Protein AF-A0A7R9FTU3-F1 (afdb_monomer_lite)

Radius of gyration: 20.22 Å; chains: 1; bounding box: 41×35×57 Å

Structure (mmCIF, N/CA/C/O backbone):
data_AF-A0A7R9FTU3-F1
#
_entry.id   AF-A0A7R9FTU3-F1
#
loop_
_atom_site.group_PDB
_atom_site.id
_atom_site.type_symbol
_atom_site.label_atom_id
_atom_site.label_alt_id
_atom_site.label_comp_id
_atom_site.label_asym_id
_atom_site.label_entity_id
_atom_site.label_seq_id
_atom_site.pdbx_PDB_ins_code
_atom_site.Cartn_x
_atom_site.Cartn_y
_atom_site.Cartn_z
_atom_site.occupancy
_atom_site.B_iso_or_equiv
_atom_site.auth_seq_id
_atom_site.auth_comp_id
_atom_site.auth_asym_id
_atom_site.auth_atom_id
_atom_site.pdbx_PDB_model_num
ATOM 1 N N . PRO A 1 1 ? -5.131 -19.782 15.366 1.00 52.88 1 PRO A N 1
ATOM 2 C CA . PRO A 1 1 ? -4.215 -18.692 15.805 1.00 52.88 1 PRO A CA 1
ATOM 3 C C . PRO A 1 1 ? -4.862 -17.299 15.744 1.00 52.88 1 PRO A C 1
ATOM 5 O O . PRO A 1 1 ? -4.965 -16.653 16.779 1.00 52.88 1 PRO A O 1
ATOM 8 N N . GLN A 1 2 ? -5.380 -16.883 14.579 1.00 38.50 2 GLN A N 1
ATOM 9 C CA . GLN A 1 2 ? -6.064 -15.587 14.402 1.00 38.50 2 GLN A CA 1
ATOM 10 C C . GLN A 1 2 ? -7.350 -15.455 15.231 1.00 38.50 2 GLN A C 1
ATOM 12 O O . GLN A 1 2 ? -7.528 -14.464 15.927 1.00 38.50 2 GLN A O 1
ATOM 17 N N . THR A 1 3 ? -8.173 -16.504 15.301 1.00 46.97 3 THR A N 1
ATOM 18 C CA . THR A 1 3 ? -9.420 -16.516 16.094 1.00 46.97 3 THR A CA 1
ATOM 19 C C . THR A 1 3 ? -9.189 -16.362 17.604 1.00 46.97 3 THR A C 1
ATOM 21 O O . THR A 1 3 ? -10.064 -15.898 18.332 1.00 46.97 3 THR A O 1
ATOM 24 N N . LYS A 1 4 ? -8.010 -16.771 18.099 1.00 50.19 4 LYS A N 1
ATOM 25 C CA . LYS A 1 4 ? -7.624 -16.602 19.508 1.00 50.19 4 LYS A CA 1
ATOM 26 C C . LYS A 1 4 ? -7.190 -15.159 19.775 1.00 50.19 4 LYS A C 1
ATOM 28 O O . LYS A 1 4 ? -7.668 -14.573 20.739 1.00 50.19 4 LYS A O 1
ATOM 33 N N . LYS A 1 5 ? -6.393 -14.582 18.865 1.00 53.94 5 LYS A N 1
ATOM 34 C CA . LYS A 1 5 ? -5.982 -13.173 18.901 1.00 53.94 5 LYS A CA 1
ATOM 35 C C . LYS A 1 5 ? -7.194 -12.234 18.861 1.00 53.94 5 LYS A C 1
ATOM 37 O O . LYS A 1 5 ? -7.332 -11.425 19.762 1.00 53.94 5 LYS A O 1
ATOM 42 N N . GLN A 1 6 ? -8.135 -12.439 17.935 1.00 48.81 6 GLN A N 1
ATOM 43 C CA . GLN A 1 6 ? -9.374 -11.647 17.848 1.00 48.81 6 GLN A CA 1
ATOM 44 C C . GLN A 1 6 ? -10.231 -11.731 19.122 1.00 48.81 6 GLN A C 1
ATOM 46 O O . GLN A 1 6 ? -10.807 -10.736 19.555 1.00 48.81 6 GLN A O 1
ATOM 51 N N . LYS A 1 7 ? -10.326 -12.912 19.757 1.00 61.47 7 LYS A N 1
ATOM 52 C CA . LYS A 1 7 ? -11.036 -13.059 21.042 1.00 61.47 7 LYS A CA 1
ATOM 53 C C . LYS A 1 7 ? -10.332 -12.321 22.178 1.00 61.47 7 LYS A C 1
ATOM 55 O O . LYS A 1 7 ? -11.010 -11.738 23.018 1.00 61.47 7 LYS A O 1
ATOM 60 N N . GLU A 1 8 ? -9.006 -12.370 22.225 1.00 66.25 8 GLU A N 1
ATOM 61 C CA . GLU A 1 8 ? -8.201 -11.660 23.222 1.00 66.25 8 GLU A CA 1
ATOM 62 C C . GLU A 1 8 ? -8.261 -10.139 23.013 1.00 66.25 8 GLU A C 1
ATOM 64 O O . GLU A 1 8 ? -8.479 -9.417 23.981 1.00 66.25 8 GLU A O 1
ATOM 69 N N . GLU A 1 9 ? -8.190 -9.661 21.768 1.00 61.25 9 GLU A N 1
ATOM 70 C CA . GLU A 1 9 ? -8.374 -8.251 21.391 1.00 61.25 9 GLU A CA 1
ATOM 71 C C . GLU A 1 9 ? -9.764 -7.742 21.750 1.00 61.25 9 GLU A C 1
ATOM 73 O O . GLU A 1 9 ? -9.881 -6.701 22.388 1.00 61.25 9 GLU A O 1
ATOM 78 N N . LYS A 1 10 ? -10.818 -8.494 21.417 1.00 62.94 10 LYS A N 1
ATOM 79 C CA . LYS A 1 10 ? -12.189 -8.116 21.771 1.00 62.94 10 LYS A CA 1
ATOM 80 C C . LYS A 1 10 ? -12.375 -8.056 23.285 1.00 62.94 10 LYS A C 1
ATOM 82 O O . LYS A 1 10 ? -12.897 -7.082 23.806 1.00 62.94 10 LYS A O 1
ATOM 87 N N . LYS A 1 11 ? -11.859 -9.053 24.009 1.00 70.62 11 LYS A N 1
ATOM 88 C CA . LYS A 1 11 ? -11.894 -9.076 25.477 1.00 70.62 11 LYS A CA 1
ATOM 89 C C . LYS A 1 11 ? -11.097 -7.920 26.093 1.00 70.62 11 LYS A C 1
ATOM 91 O O . LYS A 1 11 ? -11.478 -7.417 27.146 1.00 70.62 11 LYS A O 1
ATOM 96 N N . PHE A 1 12 ? -10.000 -7.512 25.456 1.00 69.25 12 PHE A N 1
ATOM 97 C CA . PHE A 1 12 ? -9.215 -6.351 25.859 1.00 69.25 12 PHE A CA 1
ATOM 98 C C . PHE A 1 12 ? -9.964 -5.042 25.584 1.00 69.25 12 PHE A C 1
ATOM 100 O O . PHE A 1 12 ? -10.081 -4.231 26.496 1.00 69.25 12 PHE A O 1
ATOM 107 N N . GLN A 1 13 ? -10.544 -4.862 24.396 1.00 65.56 13 GLN A N 1
ATOM 108 C CA . GLN A 1 13 ? -11.373 -3.699 24.055 1.00 65.56 13 GLN A CA 1
ATOM 109 C C . GLN A 1 13 ? -12.564 -3.556 25.009 1.00 65.56 13 GLN A C 1
ATOM 111 O O . GLN A 1 13 ? -12.739 -2.493 25.598 1.00 65.56 13 GLN A O 1
ATOM 116 N N . ASP A 1 14 ? -13.293 -4.644 25.267 1.00 71.38 14 ASP A N 1
ATOM 117 C CA . ASP A 1 14 ? -14.414 -4.680 26.218 1.00 71.38 14 ASP A CA 1
ATOM 118 C C . ASP A 1 14 ? -13.977 -4.345 27.662 1.00 71.38 14 ASP A C 1
ATOM 120 O O . ASP A 1 14 ? -14.794 -3.967 28.507 1.00 71.38 14 ASP A O 1
ATOM 124 N N . SER A 1 15 ? -12.683 -4.490 27.977 1.00 77.00 15 SER A N 1
ATOM 125 C CA . SER A 1 15 ? -12.132 -4.179 29.300 1.00 77.00 15 SER A CA 1
ATOM 126 C C . SER A 1 15 ? -11.795 -2.698 29.505 1.00 77.00 15 SER A C 1
ATOM 128 O O . SER A 1 15 ? -11.652 -2.274 30.659 1.00 77.00 15 SER A O 1
ATOM 130 N N . LEU A 1 16 ? -11.689 -1.917 28.422 1.00 79.75 16 LEU A N 1
ATOM 131 C CA . LEU A 1 16 ? -11.321 -0.502 28.459 1.00 79.75 16 LEU A CA 1
ATOM 132 C C . LEU A 1 16 ? -12.504 0.352 28.917 1.00 79.75 16 LEU A C 1
ATOM 134 O O . LEU A 1 16 ? -13.580 0.336 28.323 1.00 79.75 16 LEU A O 1
ATOM 138 N N . LYS A 1 17 ? -12.303 1.136 29.979 1.00 82.81 17 LYS A N 1
ATOM 139 C CA . LYS A 1 17 ? -13.333 2.022 30.541 1.00 82.81 17 LYS A CA 1
ATOM 140 C C . LYS A 1 17 ? -12.810 3.434 30.731 1.00 82.81 17 LYS A C 1
ATOM 142 O O . LYS A 1 17 ? -11.680 3.634 31.177 1.00 82.81 17 LYS A O 1
ATOM 147 N N . GLN A 1 18 ? -13.666 4.421 30.475 1.00 83.25 18 GLN A N 1
ATOM 148 C CA . GLN A 1 18 ? -13.381 5.811 30.821 1.00 83.25 18 GLN A CA 1
ATOM 149 C C . GLN A 1 18 ? -12.988 5.916 32.308 1.00 83.25 18 GLN A C 1
ATOM 151 O O . GLN A 1 18 ? -13.606 5.307 33.180 1.00 83.25 18 GLN A O 1
ATOM 156 N N . GLY A 1 19 ? -11.919 6.654 32.594 1.00 79.12 19 GLY A N 1
ATOM 157 C CA . GLY A 1 19 ? -11.351 6.837 33.927 1.00 79.12 19 GLY A CA 1
ATOM 158 C C . GLY A 1 19 ? -10.286 5.813 34.337 1.00 79.12 19 GLY A C 1
ATOM 159 O O . GLY A 1 19 ? -9.576 6.075 35.313 1.00 79.12 19 GLY A O 1
ATOM 160 N N . GLN A 1 20 ? -10.115 4.696 33.614 1.00 82.94 20 GLN A N 1
ATOM 161 C CA . GLN A 1 20 ? -9.033 3.743 33.896 1.00 82.94 20 GLN A CA 1
ATOM 162 C C . GLN A 1 20 ? -7.662 4.380 33.679 1.00 82.94 20 GLN A C 1
ATOM 164 O O . GLN A 1 20 ? -7.445 5.132 32.727 1.00 82.94 20 GLN A O 1
ATOM 169 N N . LYS A 1 21 ? -6.721 4.040 34.564 1.00 79.44 21 LYS A N 1
ATOM 170 C CA . LYS A 1 21 ? -5.308 4.359 34.370 1.00 79.44 21 LYS A CA 1
ATOM 171 C C . LYS A 1 21 ? -4.708 3.389 33.357 1.00 79.44 21 LYS A C 1
ATOM 173 O O . LYS A 1 21 ? -4.910 2.184 33.477 1.00 79.44 21 LYS A O 1
ATOM 178 N N . VAL A 1 22 ? -3.944 3.919 32.411 1.00 76.81 22 VAL A N 1
ATOM 179 C CA . VAL A 1 22 ? -3.204 3.146 31.412 1.00 76.81 22 VAL A CA 1
ATOM 180 C C . VAL A 1 22 ? -1.725 3.442 31.586 1.00 76.81 22 VAL A C 1
ATOM 182 O O . VAL A 1 22 ? -1.336 4.601 31.748 1.00 76.81 22 VAL A O 1
ATOM 185 N N . VAL A 1 23 ? -0.911 2.393 31.555 1.00 69.25 23 VAL A N 1
ATOM 186 C CA . VAL A 1 23 ? 0.544 2.504 31.489 1.00 69.25 23 VAL A CA 1
ATOM 187 C C . VAL A 1 23 ? 0.944 2.052 30.096 1.00 69.25 23 VAL A C 1
ATOM 189 O O . VAL A 1 23 ? 0.709 0.907 29.715 1.00 69.25 23 VAL A O 1
ATOM 192 N N . THR A 1 24 ? 1.477 2.979 29.309 1.00 63.56 24 THR A N 1
ATOM 193 C CA . THR A 1 24 ? 2.017 2.659 27.982 1.00 63.56 24 THR A CA 1
ATOM 194 C C . THR A 1 24 ? 3.372 1.962 28.119 1.00 63.56 24 THR A C 1
ATOM 196 O O . THR A 1 24 ? 4.048 2.087 29.142 1.00 63.56 24 THR A O 1
ATOM 199 N N . THR A 1 25 ? 3.805 1.243 27.084 1.00 49.47 25 THR A N 1
ATOM 200 C CA . THR A 1 25 ? 5.113 0.557 27.048 1.00 49.47 25 THR A CA 1
ATOM 201 C C . THR A 1 25 ? 6.306 1.508 27.184 1.00 49.47 25 THR A C 1
ATOM 203 O O . THR A 1 25 ? 7.383 1.082 27.586 1.00 49.47 25 THR A O 1
ATOM 206 N N . SER A 1 26 ? 6.113 2.799 26.919 1.00 47.41 26 SER A N 1
ATOM 207 C CA . SER A 1 26 ? 7.083 3.878 27.131 1.00 47.41 26 SER A CA 1
ATOM 208 C C . SER A 1 26 ? 7.050 4.477 28.548 1.00 47.41 26 SER A C 1
ATOM 210 O O . SER A 1 26 ? 7.714 5.477 28.807 1.00 47.41 26 SER A O 1
ATOM 212 N N . GLY A 1 27 ? 6.288 3.893 29.481 1.00 53.56 27 GLY A N 1
ATOM 213 C CA . GLY A 1 27 ? 6.206 4.335 30.879 1.00 53.56 27 GLY A CA 1
ATOM 214 C C . GLY A 1 27 ? 5.306 5.553 31.111 1.00 53.56 27 GLY A C 1
ATOM 215 O O . GLY A 1 27 ? 5.193 6.035 32.241 1.00 53.56 27 GLY A O 1
ATOM 216 N N . ILE A 1 28 ? 4.630 6.051 30.070 1.00 60.78 28 ILE A N 1
ATOM 217 C CA . ILE A 1 28 ? 3.694 7.169 30.205 1.00 60.78 28 ILE A CA 1
ATOM 218 C C . ILE A 1 28 ? 2.441 6.670 30.924 1.00 60.78 28 ILE A C 1
ATOM 220 O O . ILE A 1 28 ? 1.798 5.716 30.476 1.00 60.78 28 ILE A O 1
ATOM 224 N N . HIS A 1 29 ? 2.115 7.337 32.030 1.00 71.31 29 HIS A N 1
ATOM 225 C CA . HIS A 1 29 ? 0.911 7.110 32.816 1.00 71.31 29 HIS A CA 1
ATOM 226 C C . HIS A 1 29 ? -0.174 8.068 32.329 1.00 71.31 29 HIS A C 1
ATOM 228 O O . HIS A 1 29 ? 0.015 9.282 32.361 1.00 71.31 29 HIS A O 1
ATOM 234 N N . GLY A 1 30 ? -1.311 7.535 31.896 1.00 76.31 30 GLY A N 1
ATOM 235 C CA . GLY A 1 30 ? -2.450 8.349 31.486 1.00 76.31 30 GLY A CA 1
ATOM 236 C C . GLY A 1 30 ? -3.777 7.816 32.001 1.00 76.31 30 GLY A C 1
ATOM 237 O O . GLY A 1 30 ? -3.842 6.745 32.605 1.00 76.31 30 GLY A O 1
ATOM 238 N N . ARG A 1 31 ? -4.851 8.572 31.783 1.00 84.81 31 ARG A N 1
ATOM 239 C CA . ARG A 1 31 ? -6.227 8.128 32.018 1.00 84.81 31 ARG A CA 1
ATOM 240 C C . ARG A 1 31 ? -6.994 8.083 30.718 1.00 84.81 31 ARG A C 1
ATOM 242 O O . ARG A 1 31 ? -6.956 9.031 29.941 1.00 84.81 31 ARG A O 1
ATOM 249 N N . ILE A 1 32 ? -7.753 7.015 30.526 1.00 84.88 32 ILE A N 1
ATOM 250 C CA . ILE A 1 32 ? -8.723 6.947 29.439 1.00 84.88 32 ILE A CA 1
ATOM 251 C C . ILE A 1 32 ? -9.771 8.034 29.674 1.00 84.88 32 ILE A C 1
ATOM 253 O O . ILE A 1 32 ? -10.470 8.024 30.685 1.00 84.88 32 ILE A O 1
ATOM 257 N N . THR A 1 33 ? -9.878 8.983 28.756 1.00 84.50 33 THR A N 1
ATOM 258 C CA . THR A 1 33 ? -10.870 10.065 28.809 1.00 84.50 33 THR A CA 1
ATOM 259 C C . THR A 1 33 ? -12.033 9.825 27.864 1.00 84.50 33 THR A C 1
ATOM 261 O O . THR A 1 33 ? -13.105 10.370 28.104 1.00 84.50 33 THR A O 1
ATOM 264 N N . GLN A 1 34 ? -11.862 8.968 26.856 1.00 81.56 34 GLN A N 1
ATOM 265 C CA . GLN A 1 34 ? -12.921 8.569 25.935 1.00 81.56 34 GLN A CA 1
ATOM 266 C C . GLN A 1 34 ? -12.666 7.151 25.412 1.00 81.56 34 GLN A C 1
ATOM 268 O O . GLN A 1 34 ? -11.522 6.798 25.121 1.00 81.56 34 GLN A O 1
ATOM 273 N N . VAL A 1 35 ? -13.732 6.357 25.293 1.00 76.00 35 VAL A N 1
ATOM 274 C CA . VAL A 1 35 ? -13.743 5.054 24.613 1.00 76.00 35 VAL A CA 1
ATOM 275 C C . VAL A 1 35 ? -14.933 5.055 23.663 1.00 76.00 35 VAL A C 1
ATOM 277 O O . VAL A 1 35 ? -16.065 5.218 24.112 1.00 76.00 35 VAL A O 1
ATOM 280 N N . ASN A 1 36 ? -14.664 4.882 22.375 1.00 73.75 36 ASN A N 1
ATOM 281 C CA . ASN A 1 36 ? -15.650 4.623 21.328 1.00 73.75 36 ASN A CA 1
ATOM 282 C C . ASN A 1 36 ? -15.339 3.247 20.706 1.00 73.75 36 ASN A C 1
ATOM 284 O O . ASN A 1 36 ? -14.242 2.727 20.905 1.00 73.75 36 ASN A O 1
ATOM 288 N N . ASP A 1 37 ? -16.241 2.699 19.883 1.00 62.84 37 ASP A N 1
ATOM 289 C CA . ASP A 1 37 ? -16.105 1.363 19.257 1.00 62.84 37 ASP A CA 1
ATOM 290 C C . ASP A 1 37 ? -14.779 1.126 18.501 1.00 62.84 37 ASP A C 1
ATOM 292 O O . ASP A 1 37 ? -14.382 -0.012 18.247 1.00 62.84 37 ASP A O 1
ATOM 296 N N . VAL A 1 38 ? -14.099 2.202 18.103 1.00 66.81 38 VAL A N 1
ATOM 297 C CA . VAL A 1 38 ? -12.892 2.182 17.265 1.00 66.81 38 VAL A CA 1
ATOM 298 C C . VAL A 1 38 ? -11.802 3.156 17.724 1.00 66.81 38 VAL A C 1
ATOM 300 O O . VAL A 1 38 ? -10.759 3.250 17.080 1.00 66.81 38 VAL A O 1
ATOM 303 N N . THR A 1 39 ? -12.009 3.878 18.830 1.00 68.06 39 THR A N 1
ATOM 304 C CA . THR A 1 39 ? -11.076 4.927 19.271 1.00 68.06 39 THR A CA 1
ATOM 305 C C . THR A 1 39 ? -10.958 4.967 20.787 1.00 68.06 39 THR A C 1
ATOM 307 O O . THR A 1 39 ? -11.964 4.948 21.495 1.00 68.06 39 THR A O 1
ATOM 310 N N . VAL A 1 40 ? -9.732 5.100 21.294 1.00 77.25 40 VAL A N 1
ATOM 311 C CA . VAL A 1 40 ? -9.465 5.303 22.726 1.00 77.25 40 VAL A CA 1
ATOM 312 C C . VAL A 1 40 ? -8.630 6.562 22.890 1.00 77.25 40 VAL A C 1
ATOM 314 O O . VAL A 1 40 ? -7.577 6.689 22.274 1.00 77.25 40 VAL A O 1
ATOM 317 N N . VAL A 1 41 ? -9.076 7.493 23.731 1.00 76.44 41 VAL A N 1
ATOM 318 C CA . VAL A 1 41 ? -8.321 8.715 24.040 1.00 76.44 41 VAL A CA 1
ATOM 319 C C . VAL A 1 41 ? -7.755 8.604 25.445 1.00 76.44 41 VAL A C 1
ATOM 321 O O . VAL A 1 41 ? -8.501 8.421 26.408 1.00 76.44 41 VAL A O 1
ATOM 324 N N . VAL A 1 42 ? -6.441 8.750 25.575 1.00 80.88 42 VAL A N 1
ATOM 325 C CA . VAL A 1 42 ? -5.714 8.722 26.845 1.00 80.88 42 VAL A CA 1
ATOM 326 C C . VAL A 1 42 ? -5.102 10.092 27.109 1.00 80.88 42 VAL A C 1
ATOM 328 O O . VAL A 1 42 ? -4.324 10.596 26.308 1.00 80.88 42 VAL A O 1
ATOM 331 N N . ASP A 1 43 ? -5.447 10.695 28.240 1.00 80.56 43 ASP A N 1
ATOM 332 C CA . ASP A 1 43 ? -4.830 11.925 28.736 1.00 80.56 43 ASP A CA 1
ATOM 333 C C . ASP A 1 43 ? -3.628 11.575 29.616 1.00 80.56 43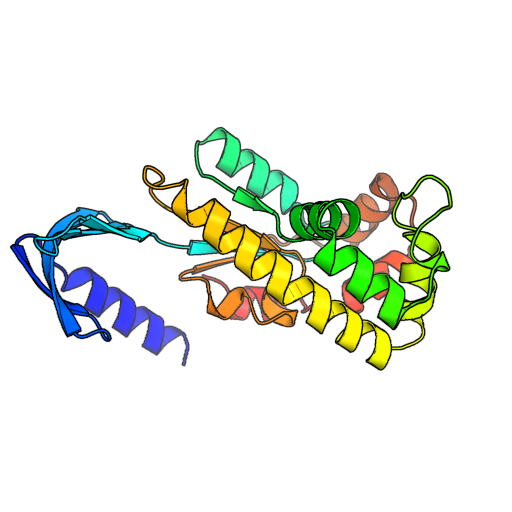 ASP A C 1
ATOM 335 O O . ASP A 1 43 ? -3.768 10.833 30.589 1.00 80.56 43 ASP A O 1
ATOM 339 N N . THR A 1 44 ? -2.450 12.079 29.270 1.00 78.94 44 THR A N 1
ATOM 340 C CA . THR A 1 44 ? -1.178 11.780 29.941 1.00 78.94 44 THR A CA 1
ATOM 341 C C . THR A 1 44 ? -0.736 12.877 30.908 1.00 78.94 44 THR A C 1
ATOM 343 O O . THR A 1 44 ? 0.396 12.854 31.386 1.00 78.94 44 THR A O 1
ATOM 346 N N . GLY A 1 45 ? -1.576 13.886 31.164 1.00 74.50 45 GLY A N 1
ATOM 347 C CA . GLY A 1 45 ? -1.231 15.086 31.937 1.00 74.50 45 GLY A CA 1
ATOM 348 C C . GLY A 1 45 ? -0.358 16.094 31.177 1.00 74.50 45 GLY A C 1
ATOM 349 O O . GLY A 1 45 ? -0.341 17.270 31.522 1.00 74.50 45 GLY A O 1
ATOM 350 N N . THR A 1 46 ? 0.325 15.656 30.117 1.00 75.25 46 THR A N 1
ATOM 351 C CA . THR A 1 46 ? 1.106 16.491 29.186 1.00 75.25 46 THR A CA 1
ATOM 352 C C . THR A 1 46 ? 0.426 16.674 27.826 1.00 75.25 46 THR A C 1
ATOM 354 O O . THR A 1 46 ? 0.898 17.448 26.998 1.00 75.25 46 THR A O 1
ATOM 357 N N . GLY A 1 47 ? -0.683 15.971 27.584 1.00 70.06 47 GLY A N 1
ATOM 358 C CA . GLY A 1 47 ? -1.426 16.003 26.330 1.00 70.06 47 GLY A CA 1
ATOM 359 C C . GLY A 1 47 ? -2.394 14.827 26.204 1.00 70.06 47 GLY A C 1
ATOM 360 O O . GLY A 1 47 ? -2.512 13.997 27.104 1.00 70.06 47 GLY A O 1
ATOM 361 N N . LYS A 1 48 ? -3.092 14.757 25.068 1.00 72.81 48 LYS A N 1
ATOM 362 C CA . LYS A 1 48 ? -3.984 13.643 24.721 1.00 72.81 48 LYS A CA 1
ATOM 363 C C . LYS A 1 48 ? -3.354 12.781 23.630 1.00 72.81 48 LYS A C 1
ATOM 365 O O . LYS A 1 48 ? -2.864 13.310 22.635 1.00 72.81 48 LYS A O 1
ATOM 370 N N . ILE A 1 49 ? -3.414 11.469 23.815 1.00 65.88 49 ILE A N 1
ATOM 371 C CA . ILE A 1 49 ? -3.037 10.445 22.840 1.00 65.88 49 ILE A CA 1
ATOM 372 C C . ILE A 1 49 ? -4.321 9.774 22.356 1.00 65.88 49 ILE A C 1
ATOM 374 O O . ILE A 1 49 ? -5.112 9.308 23.174 1.00 65.88 49 ILE A O 1
ATOM 378 N N . THR A 1 50 ? -4.515 9.709 21.043 1.00 63.84 50 THR A N 1
ATOM 379 C CA . THR A 1 50 ? -5.633 8.994 20.420 1.00 63.84 50 THR A CA 1
ATOM 380 C C . THR A 1 50 ? -5.109 7.701 19.807 1.00 63.84 50 THR A C 1
ATOM 382 O O . THR A 1 50 ? -4.169 7.725 19.017 1.00 63.84 50 THR A O 1
ATOM 385 N N . PHE A 1 51 ? -5.703 6.574 20.185 1.00 67.19 51 PHE A N 1
ATOM 386 C CA . PHE A 1 51 ? -5.492 5.281 19.546 1.00 67.19 51 PHE A CA 1
ATOM 387 C C . PHE A 1 51 ? -6.584 5.102 18.494 1.00 67.19 51 PHE A C 1
ATOM 389 O O . PHE A 1 51 ? -7.759 4.990 18.845 1.00 67.19 51 PHE A O 1
ATOM 396 N N . GLU A 1 52 ? -6.194 5.135 17.223 1.00 70.94 52 GLU A N 1
ATOM 397 C CA . GLU A 1 52 ? -7.084 5.035 16.063 1.00 70.94 52 GLU A CA 1
ATOM 398 C C . GLU A 1 52 ? -7.024 3.628 15.473 1.00 70.94 52 GLU A C 1
ATOM 400 O O . GLU A 1 52 ? -5.943 3.048 15.364 1.00 70.94 52 GLU A O 1
ATOM 405 N N . LYS A 1 53 ? -8.175 3.101 15.049 1.00 83.44 53 LYS A N 1
ATOM 406 C CA . LYS A 1 53 ? -8.235 1.821 14.345 1.00 83.44 53 LYS A CA 1
ATOM 407 C C . LYS A 1 53 ? -7.759 1.978 12.899 1.00 83.44 53 LYS A C 1
ATOM 409 O O . LYS A 1 53 ? -8.281 2.811 12.157 1.00 83.44 53 LYS A O 1
ATOM 414 N N . ILE A 1 54 ? -6.808 1.156 12.475 1.00 90.94 54 ILE A N 1
ATOM 415 C CA . ILE A 1 54 ? -6.298 1.089 11.104 1.00 90.94 54 ILE A CA 1
ATOM 416 C C . ILE A 1 54 ? -6.880 -0.150 10.433 1.00 90.94 54 ILE A C 1
ATOM 418 O O . ILE A 1 54 ? -6.597 -1.282 10.817 1.00 90.94 54 ILE A O 1
ATOM 422 N N . ILE A 1 55 ? -7.678 0.057 9.393 1.00 94.81 55 ILE A N 1
ATOM 423 C CA . ILE A 1 55 ? -8.264 -1.016 8.595 1.00 94.81 55 ILE A CA 1
ATOM 424 C C . ILE A 1 55 ? -7.487 -1.140 7.283 1.00 94.81 55 ILE A C 1
ATOM 426 O O . ILE A 1 55 ? -7.351 -0.183 6.522 1.00 94.81 55 ILE A O 1
ATOM 430 N N . GLY A 1 56 ? -6.975 -2.330 6.994 1.00 96.25 56 GLY A N 1
ATOM 431 C CA . GLY A 1 56 ? -6.383 -2.652 5.705 1.00 96.25 56 GLY A CA 1
ATOM 432 C C . GLY A 1 56 ? -7.470 -2.849 4.654 1.00 96.25 56 GLY A C 1
ATOM 433 O O . GLY A 1 56 ? -8.410 -3.604 4.875 1.00 96.25 56 GLY A O 1
ATOM 434 N N . LEU A 1 57 ? -7.343 -2.207 3.496 1.00 97.31 57 LEU A N 1
ATOM 435 C CA . LEU A 1 57 ? -8.183 -2.458 2.327 1.00 97.31 57 LEU A CA 1
ATOM 436 C C . LEU A 1 57 ? -7.320 -3.070 1.228 1.00 97.31 57 LEU A C 1
ATOM 438 O O . LEU A 1 57 ? -6.438 -2.418 0.668 1.00 97.31 57 LEU A O 1
ATOM 442 N N . THR A 1 58 ? -7.569 -4.333 0.911 1.00 96.69 58 THR A N 1
ATOM 443 C CA . THR A 1 58 ? -6.790 -5.075 -0.079 1.00 96.69 58 THR A CA 1
ATOM 444 C C . THR A 1 58 ? -7.684 -5.855 -1.035 1.00 96.69 58 THR A C 1
ATOM 446 O O . THR A 1 58 ? -8.898 -5.679 -1.062 1.00 96.69 58 THR A O 1
ATOM 449 N N . GLY A 1 59 ? -7.076 -6.635 -1.922 1.00 94.94 59 GLY A N 1
ATOM 450 C CA . GLY A 1 59 ? -7.736 -7.250 -3.064 1.00 94.94 59 GLY A CA 1
ATOM 451 C C . GLY A 1 59 ? -6.816 -7.305 -4.274 1.00 94.94 59 GLY A C 1
ATOM 452 O O . GLY A 1 59 ? -5.980 -6.425 -4.492 1.00 94.94 59 GLY A O 1
ATOM 453 N N . GLY A 1 60 ? -6.994 -8.322 -5.108 1.00 93.56 60 GLY A N 1
ATOM 454 C CA . GLY A 1 60 ? -6.148 -8.507 -6.281 1.00 93.56 60 GLY A CA 1
ATOM 455 C C . GLY A 1 60 ? -6.288 -7.382 -7.316 1.00 93.56 60 GLY A C 1
ATOM 456 O O . GLY A 1 60 ? -7.203 -6.547 -7.255 1.00 93.56 60 GLY A O 1
ATOM 457 N N . ILE A 1 61 ? -5.381 -7.324 -8.289 1.00 93.19 61 ILE A N 1
ATOM 458 C CA . ILE A 1 61 ? -5.499 -6.410 -9.437 1.00 93.19 61 ILE A CA 1
ATOM 459 C C . ILE A 1 61 ? -6.868 -6.581 -10.122 1.00 93.19 61 ILE A C 1
ATOM 461 O O . ILE A 1 61 ? -7.364 -7.695 -10.245 1.00 93.19 61 ILE A O 1
ATOM 465 N N . GLY A 1 62 ? -7.525 -5.476 -10.487 1.00 93.19 62 GLY A N 1
ATOM 466 C CA . GLY A 1 62 ? -8.845 -5.497 -11.141 1.00 93.19 62 GLY A CA 1
ATOM 467 C C . GLY A 1 62 ? -10.055 -5.804 -10.238 1.00 93.19 62 GLY A C 1
ATOM 468 O O . GLY A 1 62 ? -11.190 -5.739 -10.711 1.00 93.19 62 GLY A O 1
ATOM 469 N N . SER A 1 63 ? -9.859 -6.087 -8.943 1.00 95.56 63 SER A N 1
ATOM 470 C CA . SER A 1 63 ? -10.949 -6.452 -8.009 1.00 95.56 63 SER A CA 1
ATOM 471 C C . SER A 1 63 ? -11.953 -5.330 -7.726 1.00 95.56 63 SER A C 1
ATOM 473 O O . SER A 1 63 ? -13.115 -5.599 -7.450 1.00 95.56 63 SER A O 1
ATOM 475 N N . GLY A 1 64 ? -11.528 -4.067 -7.829 1.00 94.38 64 GLY A N 1
ATOM 476 C CA . GLY A 1 64 ? -12.364 -2.908 -7.500 1.00 94.38 64 GLY A CA 1
ATOM 477 C C . GLY A 1 64 ? -12.027 -2.226 -6.171 1.00 94.38 64 GLY A C 1
ATOM 478 O O . GLY A 1 64 ? -12.785 -1.358 -5.749 1.00 94.38 64 GLY A O 1
ATOM 479 N N . LYS A 1 65 ? -10.881 -2.540 -5.542 1.00 94.75 65 LYS A N 1
ATOM 480 C CA . LYS A 1 65 ? -10.370 -1.837 -4.343 1.00 94.75 65 LYS A CA 1
ATOM 481 C C . LYS A 1 65 ? -10.513 -0.318 -4.401 1.00 94.75 65 LYS A C 1
ATOM 483 O O . LYS A 1 65 ? -11.080 0.275 -3.495 1.00 94.75 65 LYS A O 1
ATOM 488 N N . SER A 1 66 ? -10.055 0.312 -5.485 1.00 92.06 66 SER A N 1
ATOM 489 C CA . SER A 1 66 ? -10.110 1.772 -5.623 1.00 92.06 66 SER A CA 1
ATOM 490 C C . SER A 1 66 ? -11.549 2.303 -5.654 1.00 92.06 66 SER A C 1
ATOM 492 O O . SER A 1 66 ? -11.792 3.434 -5.247 1.00 92.06 66 SER A O 1
ATOM 494 N N . THR A 1 67 ? -12.521 1.502 -6.102 1.00 95.25 67 THR A N 1
ATOM 495 C CA . THR A 1 67 ? -13.949 1.840 -6.011 1.00 95.25 67 THR A CA 1
ATOM 496 C C . THR A 1 67 ? -14.436 1.751 -4.566 1.00 95.25 67 THR A C 1
ATOM 498 O O . THR A 1 67 ? -15.071 2.688 -4.092 1.00 95.25 67 THR A O 1
ATOM 501 N N . ALA A 1 68 ? -14.088 0.685 -3.839 1.00 96.12 68 ALA A N 1
ATOM 502 C CA . ALA A 1 68 ? -14.406 0.564 -2.414 1.00 96.12 68 ALA A CA 1
ATOM 503 C C . ALA A 1 68 ? -13.789 1.713 -1.592 1.00 96.12 68 ALA A C 1
ATOM 505 O O . ALA A 1 68 ? -14.485 2.362 -0.816 1.00 96.12 68 ALA A O 1
ATOM 506 N N . ALA A 1 69 ? -12.519 2.045 -1.842 1.00 95.69 69 ALA A N 1
ATOM 507 C CA . ALA A 1 69 ? -11.828 3.187 -1.242 1.00 95.69 69 ALA A CA 1
ATOM 508 C C . ALA A 1 69 ? -12.568 4.511 -1.492 1.00 95.69 69 ALA A C 1
ATOM 510 O O . ALA A 1 69 ? -12.750 5.309 -0.576 1.00 95.69 69 ALA A O 1
ATOM 511 N N . LYS A 1 70 ? -13.046 4.747 -2.722 1.00 95.69 70 LYS A N 1
ATOM 512 C CA . LYS A 1 70 ? -13.847 5.940 -3.047 1.00 95.69 70 LYS A CA 1
ATOM 513 C C . LYS A 1 70 ? -15.147 6.000 -2.248 1.00 95.69 70 LYS A C 1
ATOM 515 O O . LYS A 1 70 ? -15.494 7.076 -1.775 1.00 95.69 70 LYS A O 1
ATOM 520 N N . ILE A 1 71 ? -15.835 4.873 -2.070 1.00 96.19 71 ILE A N 1
ATOM 521 C CA . ILE A 1 71 ? -17.075 4.805 -1.279 1.00 96.19 71 ILE A CA 1
ATOM 522 C C . ILE A 1 71 ? -16.806 5.175 0.186 1.00 96.19 71 ILE A C 1
ATOM 524 O O . ILE A 1 71 ? -17.575 5.931 0.777 1.00 96.19 71 ILE A O 1
ATOM 528 N N . PHE A 1 72 ? -15.707 4.693 0.770 1.00 94.94 72 PHE A N 1
ATOM 529 C CA . PHE A 1 72 ? -15.314 5.071 2.131 1.00 94.94 72 PHE A CA 1
ATOM 530 C C . PHE A 1 72 ? -14.941 6.552 2.247 1.00 94.94 72 PHE A C 1
ATOM 532 O O . PHE A 1 72 ? -15.458 7.234 3.132 1.00 94.94 72 PHE A O 1
ATOM 539 N N . ASN A 1 73 ? -14.142 7.076 1.313 1.00 94.38 73 ASN A N 1
ATOM 540 C CA . ASN A 1 73 ? -13.820 8.506 1.259 1.00 94.38 73 ASN A CA 1
ATOM 541 C C . ASN A 1 73 ? -15.087 9.376 1.163 1.00 94.38 73 ASN A C 1
ATOM 543 O O . ASN A 1 73 ? -15.200 10.377 1.863 1.00 94.38 73 ASN A O 1
ATOM 547 N N . GLN A 1 74 ? -16.076 8.981 0.352 1.00 94.75 74 GLN A N 1
ATOM 548 C CA . GLN A 1 74 ? -17.368 9.683 0.242 1.00 94.75 74 GLN A CA 1
ATOM 549 C C . GLN A 1 74 ? -18.176 9.682 1.547 1.00 94.75 74 GLN A C 1
ATOM 551 O O . GLN A 1 74 ? -19.025 10.546 1.743 1.00 94.75 74 GLN A O 1
ATOM 556 N N . LYS A 1 75 ? -17.913 8.729 2.445 1.00 92.50 75 LYS A N 1
ATOM 557 C CA . LYS A 1 75 ? -18.497 8.658 3.790 1.00 92.50 75 LYS A CA 1
ATOM 558 C C . LYS A 1 75 ? -17.652 9.378 4.849 1.00 92.50 75 LYS A C 1
ATOM 560 O O . LYS A 1 75 ? -17.938 9.237 6.033 1.00 92.50 75 LYS A O 1
ATOM 565 N N . GLY A 1 76 ? -16.628 10.129 4.443 1.00 91.81 76 GLY A N 1
ATOM 566 C CA . GLY A 1 76 ? -15.754 10.878 5.347 1.00 91.81 76 GLY A CA 1
ATOM 567 C C . GLY A 1 76 ? -14.679 10.035 6.035 1.00 91.81 76 GLY A C 1
ATOM 568 O O . GLY A 1 76 ? -14.041 10.524 6.959 1.00 91.81 76 GLY A O 1
ATOM 569 N N . ILE A 1 77 ? -14.463 8.787 5.605 1.00 93.94 77 ILE A N 1
ATOM 570 C CA . ILE A 1 77 ? -13.394 7.938 6.137 1.00 93.94 77 ILE A CA 1
ATOM 571 C C . ILE A 1 77 ? -12.111 8.194 5.343 1.00 93.94 77 ILE A C 1
ATOM 573 O O . ILE A 1 77 ? -12.105 7.929 4.138 1.00 93.94 77 ILE A O 1
ATOM 577 N N . PRO A 1 78 ? -11.020 8.659 5.976 1.00 95.56 78 PRO A N 1
ATOM 578 C CA . PRO A 1 78 ? -9.770 8.903 5.274 1.00 95.56 78 PRO A CA 1
ATOM 579 C C . PRO A 1 78 ? -9.148 7.605 4.753 1.00 95.56 78 PRO A C 1
ATOM 581 O O . PRO A 1 78 ? -8.989 6.628 5.491 1.00 95.56 7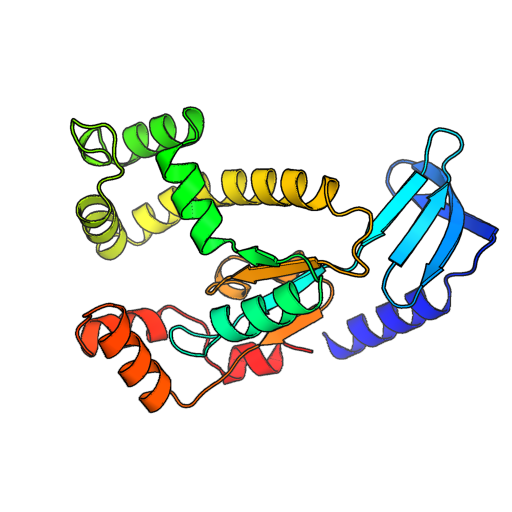8 PRO A O 1
ATOM 584 N N . VAL A 1 79 ? -8.738 7.618 3.484 1.00 96.56 79 VAL A N 1
ATOM 585 C CA . VAL A 1 79 ? -8.034 6.500 2.845 1.00 96.56 79 VAL A CA 1
ATOM 586 C C . VAL A 1 79 ? -6.625 6.912 2.430 1.00 96.56 79 VAL A C 1
ATOM 588 O O . VAL A 1 79 ? -6.438 7.833 1.634 1.00 96.56 79 VAL A O 1
ATOM 591 N N . TYR A 1 80 ? -5.635 6.163 2.901 1.00 96.62 80 TYR A N 1
ATOM 592 C CA . TYR A 1 80 ? -4.255 6.228 2.451 1.00 96.62 80 TYR A CA 1
ATOM 593 C C . TYR A 1 80 ? -4.002 5.172 1.372 1.00 96.62 80 TYR A C 1
ATOM 595 O O . TYR A 1 80 ? -3.924 3.980 1.669 1.00 96.62 80 TYR A O 1
ATOM 603 N N . ASN A 1 81 ? -3.873 5.604 0.116 1.00 95.88 81 ASN A N 1
ATOM 604 C CA . ASN A 1 81 ? -3.504 4.725 -0.996 1.00 95.88 81 ASN A CA 1
ATOM 605 C C . ASN A 1 81 ? -1.978 4.603 -1.093 1.00 95.88 81 ASN A C 1
ATOM 607 O O . ASN A 1 81 ? -1.295 5.530 -1.535 1.00 95.88 81 ASN A O 1
ATOM 611 N N . SER A 1 82 ? -1.454 3.442 -0.711 1.00 93.38 82 SER A N 1
ATOM 612 C CA . SER A 1 82 ? -0.012 3.191 -0.652 1.00 93.38 82 SER A CA 1
ATOM 613 C C . SER A 1 82 ? 0.630 3.187 -2.043 1.00 93.38 82 SER A C 1
ATOM 615 O O . SER A 1 82 ? 1.735 3.704 -2.203 1.00 93.38 82 SER A O 1
ATOM 617 N N . ASP A 1 83 ? -0.071 2.688 -3.065 1.00 90.56 83 ASP A N 1
ATOM 618 C CA . ASP A 1 83 ? 0.443 2.609 -4.437 1.00 90.56 83 ASP A CA 1
ATOM 619 C C . ASP A 1 83 ? 0.584 4.009 -5.052 1.00 90.56 83 ASP A C 1
ATOM 621 O O . ASP A 1 83 ? 1.578 4.319 -5.713 1.00 90.56 83 ASP A O 1
ATOM 625 N N . ASP A 1 84 ? -0.394 4.886 -4.831 1.00 93.44 84 ASP A N 1
ATOM 626 C CA . ASP A 1 84 ? -0.349 6.255 -5.352 1.00 93.44 84 ASP A CA 1
ATOM 627 C C . ASP A 1 84 ? 0.651 7.126 -4.588 1.00 93.44 84 ASP A C 1
ATOM 629 O O . ASP A 1 84 ? 1.373 7.920 -5.201 1.00 93.44 84 ASP A O 1
ATOM 633 N N . ARG A 1 85 ? 0.768 6.938 -3.268 1.00 96.06 85 ARG A N 1
ATOM 634 C CA . ARG A 1 85 ? 1.778 7.634 -2.462 1.00 96.06 85 ARG A CA 1
ATOM 635 C C . ARG A 1 85 ? 3.192 7.177 -2.793 1.00 96.06 85 ARG A C 1
ATOM 637 O O . ARG A 1 85 ? 4.055 8.036 -2.948 1.00 96.06 85 ARG A O 1
ATOM 644 N N . ALA A 1 86 ? 3.422 5.888 -3.043 1.00 94.56 86 ALA A N 1
ATOM 645 C CA . ALA A 1 86 ? 4.705 5.396 -3.549 1.00 94.56 86 ALA A CA 1
ATOM 646 C C . ALA A 1 86 ? 5.100 6.099 -4.857 1.00 94.56 86 ALA A C 1
ATOM 648 O O . ALA A 1 86 ? 6.184 6.675 -4.952 1.00 94.56 86 ALA A O 1
ATOM 649 N N . LYS A 1 87 ? 4.194 6.148 -5.845 1.00 93.75 87 LYS A N 1
ATOM 650 C CA . LYS A 1 87 ? 4.440 6.847 -7.122 1.00 93.75 87 LYS A CA 1
ATOM 651 C C . LYS A 1 87 ? 4.746 8.329 -6.918 1.00 93.75 87 LYS A C 1
ATOM 653 O O . LYS A 1 87 ? 5.601 8.865 -7.621 1.00 93.75 87 LYS A O 1
ATOM 658 N N . TYR A 1 88 ? 4.034 8.987 -6.004 1.00 96.62 88 TYR A N 1
ATOM 659 C CA . TYR A 1 88 ? 4.261 10.391 -5.680 1.00 96.62 88 TYR A CA 1
ATOM 660 C C . TYR A 1 88 ? 5.649 10.597 -5.065 1.00 96.62 88 TYR A C 1
ATOM 662 O O . TYR A 1 88 ? 6.411 11.432 -5.549 1.00 96.62 88 TYR A O 1
ATOM 670 N N . LEU A 1 89 ? 6.004 9.817 -4.044 1.00 97.62 89 LEU A N 1
ATOM 671 C CA . LEU A 1 89 ? 7.278 9.936 -3.333 1.00 97.62 89 LEU A CA 1
ATOM 672 C C . LEU A 1 89 ? 8.466 9.651 -4.251 1.00 97.62 89 LEU A C 1
ATOM 674 O O . LEU A 1 89 ? 9.424 10.415 -4.250 1.00 97.62 89 LEU A O 1
ATOM 678 N N . MET A 1 90 ? 8.382 8.627 -5.103 1.00 96.38 90 MET A N 1
ATOM 679 C CA . MET A 1 90 ? 9.438 8.310 -6.075 1.00 96.38 90 MET A CA 1
ATOM 680 C C . MET A 1 90 ? 9.712 9.451 -7.065 1.00 96.38 90 MET A C 1
ATOM 682 O O . MET A 1 90 ? 10.804 9.531 -7.622 1.00 96.38 90 MET A O 1
ATOM 686 N N . GLN A 1 91 ? 8.736 10.328 -7.305 1.00 96.19 91 GLN A N 1
ATOM 687 C CA . GLN A 1 91 ? 8.888 11.489 -8.181 1.00 96.19 91 GLN A CA 1
ATOM 688 C C . GLN A 1 91 ? 9.345 12.748 -7.430 1.00 96.19 91 GLN A C 1
ATOM 690 O O . GLN A 1 91 ? 10.065 13.564 -8.012 1.00 96.19 91 GLN A O 1
ATOM 695 N N . HIS A 1 92 ? 8.922 12.918 -6.172 1.00 96.31 92 HIS A N 1
ATOM 696 C CA . HIS A 1 92 ? 8.994 14.201 -5.463 1.00 96.31 92 HIS A CA 1
ATOM 697 C C . HIS A 1 92 ? 9.886 14.213 -4.214 1.00 96.31 92 HIS A C 1
ATOM 699 O O . HIS A 1 92 ? 10.247 15.304 -3.790 1.00 96.31 92 HIS A O 1
ATOM 705 N N . SER A 1 93 ? 10.256 13.070 -3.622 1.00 97.06 93 SER A N 1
ATOM 706 C CA . SER A 1 93 ? 11.207 13.034 -2.495 1.00 97.06 93 SER A CA 1
ATOM 707 C C . SER A 1 93 ? 12.644 13.085 -3.024 1.00 97.06 93 SER A C 1
ATOM 709 O O . SER A 1 93 ? 13.069 12.135 -3.688 1.00 97.06 93 SER A O 1
ATOM 711 N N . PRO A 1 94 ? 13.418 14.152 -2.748 1.00 95.75 94 PRO A N 1
ATOM 712 C CA . PRO A 1 94 ? 14.801 14.259 -3.211 1.00 95.75 94 PRO A CA 1
ATOM 713 C C . PRO A 1 94 ? 15.685 13.097 -2.739 1.00 95.75 94 PRO A C 1
ATOM 715 O O . PRO A 1 94 ? 16.496 12.578 -3.509 1.00 95.75 94 PRO A O 1
ATOM 718 N N . GLU A 1 95 ? 15.500 12.652 -1.497 1.00 96.94 95 GLU A N 1
ATOM 719 C CA . GLU A 1 95 ? 16.262 11.568 -0.874 1.00 96.94 95 GLU A CA 1
ATOM 720 C C . GLU A 1 95 ? 15.968 10.229 -1.553 1.00 96.94 95 GLU A C 1
ATOM 722 O O . GLU A 1 95 ? 16.892 9.490 -1.917 1.00 96.94 95 GLU A O 1
ATOM 727 N N . LEU A 1 96 ? 14.685 9.932 -1.786 1.00 97.25 96 LEU A N 1
ATOM 728 C CA . LEU A 1 96 ? 14.279 8.712 -2.474 1.00 97.25 96 LEU A CA 1
ATOM 729 C C . LEU A 1 96 ? 14.739 8.726 -3.934 1.00 97.25 96 LEU A C 1
ATOM 731 O O . LEU A 1 96 ? 15.273 7.723 -4.403 1.00 97.25 96 LEU A O 1
ATOM 735 N N . LYS A 1 97 ? 14.627 9.863 -4.638 1.00 97.06 97 LYS A N 1
ATOM 736 C CA . LYS A 1 97 ? 15.132 10.001 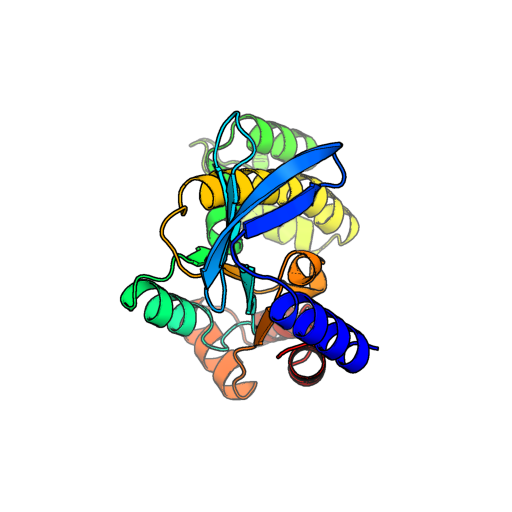-6.016 1.00 97.06 97 LYS A CA 1
ATOM 737 C C . LYS A 1 97 ? 16.619 9.697 -6.108 1.00 97.06 97 LYS A C 1
ATOM 739 O O . LYS A 1 97 ? 17.026 8.886 -6.938 1.00 97.06 97 LYS A O 1
ATOM 744 N N . LYS A 1 98 ? 17.420 10.304 -5.230 1.00 96.56 98 LYS A N 1
ATOM 745 C CA . LYS A 1 98 ? 18.869 10.080 -5.178 1.00 96.56 98 LYS A CA 1
ATOM 746 C C . LYS A 1 98 ? 19.197 8.609 -4.917 1.00 96.56 98 LYS A C 1
ATOM 748 O O . LYS A 1 98 ? 20.085 8.054 -5.558 1.00 96.56 98 LYS A O 1
ATOM 753 N N . SER A 1 99 ? 18.455 7.970 -4.015 1.00 97.62 99 SER A N 1
ATOM 754 C CA . SER A 1 99 ? 18.638 6.551 -3.691 1.00 97.62 99 SER A CA 1
ATOM 755 C C . SER A 1 99 ? 18.287 5.644 -4.876 1.00 97.62 99 SER A C 1
ATOM 757 O O . SER A 1 99 ? 19.041 4.727 -5.195 1.00 97.62 99 SER A O 1
ATOM 759 N N . ILE A 1 100 ? 17.195 5.940 -5.587 1.00 97.31 100 ILE A N 1
ATOM 760 C CA . ILE A 1 100 ? 16.785 5.219 -6.801 1.00 97.31 100 ILE A CA 1
ATOM 761 C C . ILE A 1 100 ? 17.823 5.392 -7.916 1.00 97.31 100 ILE A C 1
ATOM 763 O O . ILE A 1 100 ? 18.204 4.404 -8.540 1.00 97.31 100 ILE A O 1
ATOM 767 N N . GLN A 1 101 ? 18.325 6.609 -8.144 1.00 96.62 101 GLN A N 1
ATOM 768 C CA . GLN A 1 101 ? 19.388 6.865 -9.126 1.00 96.62 101 GLN A CA 1
ATOM 769 C C . GLN A 1 101 ? 20.678 6.120 -8.779 1.00 96.62 101 GLN A C 1
ATOM 771 O O . GLN A 1 101 ? 21.322 5.560 -9.660 1.00 96.62 101 GLN A O 1
ATOM 776 N N . SER A 1 102 ? 21.038 6.059 -7.495 1.00 97.19 102 SER A N 1
ATOM 777 C CA . SER A 1 102 ? 22.201 5.291 -7.046 1.00 97.19 102 SER A CA 1
ATOM 778 C C . SER A 1 102 ? 22.043 3.786 -7.276 1.00 97.19 102 SER A C 1
ATOM 780 O O . SER A 1 102 ? 23.047 3.103 -7.463 1.00 97.19 102 SER A O 1
ATOM 782 N N . LEU A 1 103 ? 20.815 3.262 -7.232 1.00 96.94 103 LEU A N 1
ATOM 783 C CA . LEU A 1 103 ? 20.531 1.840 -7.431 1.00 96.94 103 LEU A CA 1
ATOM 784 C C . LEU A 1 103 ? 20.424 1.459 -8.916 1.00 96.94 103 LEU A C 1
ATOM 786 O O . LEU A 1 103 ? 20.902 0.397 -9.309 1.00 96.94 103 LEU A O 1
ATOM 790 N N . LEU A 1 104 ? 19.760 2.289 -9.724 1.00 95.50 104 LEU A N 1
ATOM 791 C CA . LEU A 1 104 ? 19.340 1.953 -11.092 1.00 95.50 104 LEU A CA 1
ATOM 792 C C . LEU A 1 104 ? 20.063 2.738 -12.193 1.00 95.50 104 LEU A C 1
ATOM 794 O O . LE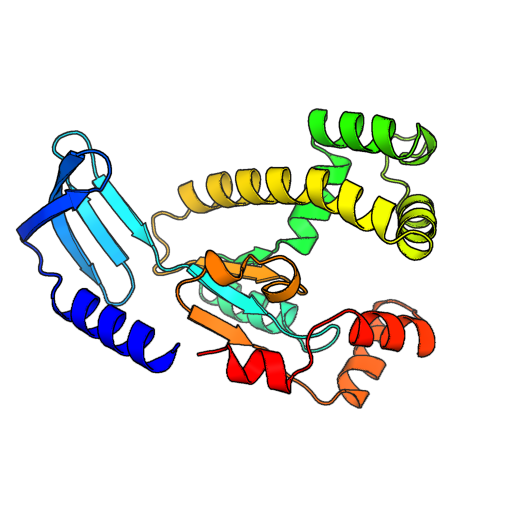U A 1 104 ? 19.888 2.407 -13.365 1.00 95.50 104 LEU A O 1
ATOM 798 N N . GLY A 1 105 ? 20.863 3.739 -11.829 1.00 95.56 105 GLY A N 1
ATOM 799 C CA . GLY A 1 105 ? 21.487 4.672 -12.762 1.00 95.56 105 GLY A CA 1
ATOM 800 C C . GLY A 1 105 ? 20.673 5.951 -12.955 1.00 95.56 105 GLY A C 1
ATOM 801 O O . GLY A 1 105 ? 19.531 6.083 -12.502 1.00 95.56 105 GLY A O 1
ATOM 802 N N . VAL A 1 106 ? 21.281 6.918 -13.642 1.00 95.19 106 VAL A N 1
ATOM 803 C CA . VAL A 1 106 ? 20.654 8.216 -13.940 1.00 95.19 106 VAL A CA 1
ATOM 804 C C . VAL A 1 106 ? 19.414 8.057 -14.821 1.00 95.19 106 VAL A C 1
ATOM 806 O O . VAL A 1 106 ? 18.464 8.819 -14.672 1.00 95.19 106 VAL A O 1
ATOM 809 N N . GLU A 1 107 ? 19.375 7.002 -15.637 1.00 96.25 107 GLU A N 1
ATOM 810 C CA . GLU A 1 107 ? 18.305 6.628 -16.567 1.00 96.25 107 GLU A CA 1
ATOM 811 C C . GLU A 1 107 ? 16.992 6.237 -15.873 1.00 96.25 107 GLU A C 1
ATOM 813 O O . GLU A 1 107 ? 15.944 6.157 -16.523 1.00 96.25 107 GLU A O 1
ATOM 818 N N . ALA A 1 108 ? 17.020 6.036 -14.548 1.00 96.62 108 ALA A N 1
ATOM 819 C CA . ALA A 1 108 ? 15.815 5.901 -13.732 1.00 96.62 108 ALA A CA 1
ATOM 820 C C . ALA A 1 108 ? 14.919 7.151 -13.791 1.00 96.62 108 ALA A C 1
ATOM 822 O O . ALA A 1 108 ? 13.722 7.065 -13.503 1.00 96.62 108 ALA A O 1
ATOM 823 N N . TYR A 1 109 ? 15.477 8.292 -14.198 1.00 97.38 109 TYR A N 1
ATOM 824 C CA . TYR A 1 109 ? 14.760 9.531 -14.461 1.00 97.38 109 TYR A CA 1
ATOM 825 C C . TYR A 1 109 ? 15.086 10.032 -15.870 1.00 97.38 109 TYR A C 1
ATOM 827 O O . TYR A 1 109 ? 16.192 9.865 -16.374 1.00 97.38 109 TYR A O 1
ATOM 835 N N . GLN A 1 110 ? 14.095 10.626 -16.521 1.00 95.31 110 GLN A N 1
ATOM 836 C CA . GLN A 1 110 ? 14.254 11.299 -17.802 1.00 95.31 110 GLN A CA 1
ATOM 837 C C . GLN A 1 110 ? 14.976 12.641 -17.615 1.00 95.31 110 GLN A C 1
ATOM 839 O O . GLN A 1 110 ? 15.052 13.168 -16.503 1.00 95.31 110 GLN A O 1
ATOM 844 N N . GLU A 1 111 ? 15.454 13.235 -18.709 1.00 92.56 111 GLU A N 1
ATOM 845 C CA . GLU A 1 111 ? 16.135 14.541 -18.688 1.00 92.56 111 GLU A CA 1
ATOM 846 C C . GLU A 1 111 ? 15.255 15.665 -18.115 1.00 92.56 111 GLU A C 1
ATOM 848 O O . GLU A 1 111 ? 15.755 16.572 -17.455 1.00 92.56 111 GLU A O 1
ATOM 853 N N . ASN A 1 112 ? 13.931 15.571 -18.288 1.00 92.69 112 ASN A N 1
ATOM 854 C CA . ASN A 1 112 ? 12.957 16.499 -17.703 1.00 92.69 112 ASN A CA 1
ATOM 855 C C . ASN A 1 112 ? 12.734 16.288 -16.184 1.00 92.69 112 ASN A C 1
ATOM 857 O O . ASN A 1 112 ? 11.942 17.000 -15.568 1.00 92.69 112 ASN A O 1
ATOM 861 N N . GLY A 1 113 ? 13.405 15.306 -15.572 1.00 90.94 113 GLY A N 1
ATOM 862 C CA . GLY A 1 113 ? 13.313 14.974 -14.151 1.00 90.94 113 GLY A CA 1
ATOM 863 C C . GLY A 1 113 ? 12.145 14.059 -13.765 1.00 90.94 113 GLY A C 1
ATOM 864 O O . GLY A 1 113 ? 11.959 13.796 -12.566 1.00 90.94 113 GLY A O 1
ATOM 865 N N . GLU A 1 114 ? 11.362 13.572 -14.731 1.00 94.81 114 GLU A N 1
ATOM 866 C CA . GLU A 1 114 ? 10.281 12.605 -14.520 1.00 94.81 114 GLU A CA 1
ATOM 867 C C . GLU A 1 114 ? 10.801 11.175 -14.371 1.00 94.81 114 GLU A C 1
ATOM 869 O O . GLU A 1 114 ? 11.748 10.752 -15.028 1.00 94.81 114 GLU A O 1
ATOM 874 N N . LEU A 1 115 ? 10.156 10.399 -13.505 1.00 94.38 115 LEU A N 1
ATOM 875 C CA . LEU A 1 115 ? 10.465 8.996 -13.277 1.00 94.38 115 LEU A CA 1
ATOM 876 C C . LEU A 1 115 ? 10.281 8.187 -14.568 1.00 94.38 115 LEU A C 1
ATOM 878 O O . LEU A 1 115 ? 9.182 8.107 -15.126 1.00 94.38 115 LEU A O 1
ATOM 882 N N . ASN A 1 116 ? 11.331 7.494 -14.998 1.00 95.50 116 ASN A N 1
ATOM 883 C CA . ASN A 1 116 ? 11.289 6.626 -16.166 1.00 95.50 116 ASN A CA 1
ATOM 884 C C . ASN A 1 116 ? 10.660 5.267 -15.815 1.00 95.50 116 ASN A C 1
ATOM 886 O O . ASN A 1 116 ? 11.336 4.257 -15.616 1.00 95.50 116 ASN A O 1
ATOM 890 N N . ARG A 1 117 ? 9.326 5.244 -15.714 1.00 91.06 117 ARG A N 1
ATOM 891 C CA . ARG A 1 117 ? 8.551 4.065 -15.282 1.00 91.06 117 ARG A CA 1
ATOM 892 C C . ARG A 1 117 ? 8.814 2.831 -16.142 1.00 91.06 117 ARG A C 1
ATOM 894 O O . ARG A 1 117 ? 8.934 1.743 -15.591 1.00 91.06 117 ARG A O 1
ATOM 901 N N . SER A 1 118 ? 8.915 3.008 -17.461 1.00 89.06 118 SER A N 1
ATOM 902 C CA . SER A 1 118 ? 9.178 1.910 -18.398 1.00 89.06 118 SER A CA 1
ATOM 903 C C . SER A 1 118 ? 10.546 1.284 -18.123 1.00 89.06 118 SER A C 1
ATOM 905 O O . SER A 1 118 ? 10.626 0.083 -17.860 1.00 89.06 118 SER A O 1
ATOM 907 N N . PHE A 1 119 ? 11.600 2.106 -18.044 1.00 93.75 119 PHE A N 1
ATOM 908 C CA . PHE A 1 119 ? 12.954 1.648 -17.721 1.00 93.75 119 PHE A CA 1
ATOM 909 C C . PHE A 1 119 ? 13.014 0.899 -16.388 1.00 93.75 119 PHE A C 1
ATOM 911 O O . PHE A 1 119 ? 13.516 -0.225 -16.337 1.00 93.75 119 PHE A O 1
ATOM 918 N N . ILE A 1 120 ? 12.451 1.486 -15.328 1.00 93.06 120 ILE A N 1
ATOM 919 C CA . ILE A 1 120 ? 12.438 0.870 -13.997 1.00 93.06 120 ILE A CA 1
ATOM 920 C C . ILE A 1 120 ? 11.691 -0.462 -14.041 1.00 93.06 120 ILE A C 1
ATOM 922 O O . ILE A 1 120 ? 12.224 -1.464 -13.574 1.00 93.06 120 ILE A O 1
ATOM 926 N N . SER A 1 121 ? 10.492 -0.492 -14.636 1.00 87.62 121 SER A N 1
ATOM 927 C CA . SER A 1 121 ? 9.676 -1.707 -14.712 1.00 87.62 121 SER A CA 1
ATOM 928 C C . SER A 1 121 ? 10.392 -2.838 -15.450 1.00 87.62 121 SER A C 1
ATOM 930 O O . SER A 1 121 ? 10.422 -3.952 -14.941 1.00 87.62 121 SER A O 1
ATOM 932 N N . ASN A 1 122 ? 11.059 -2.547 -16.571 1.00 88.44 122 ASN A N 1
ATOM 933 C CA . ASN A 1 122 ? 11.815 -3.540 -17.333 1.00 88.44 122 ASN A CA 1
ATOM 934 C C . ASN A 1 122 ? 13.003 -4.091 -16.535 1.00 88.44 122 ASN A C 1
ATOM 936 O O . ASN A 1 122 ? 13.257 -5.293 -16.559 1.00 88.44 122 ASN A O 1
ATOM 940 N N . LYS A 1 123 ? 13.713 -3.230 -15.795 1.00 91.00 123 LYS A N 1
ATOM 941 C CA . LYS A 1 123 ? 14.843 -3.636 -14.948 1.00 91.00 123 LYS A CA 1
ATOM 942 C C . LYS A 1 123 ? 14.396 -4.545 -13.803 1.00 91.00 123 LYS A C 1
ATOM 944 O O . LYS A 1 123 ? 14.951 -5.627 -13.639 1.00 91.00 123 LYS A O 1
ATOM 949 N N . ILE A 1 124 ? 13.391 -4.131 -13.031 1.00 88.81 124 ILE A N 1
ATOM 950 C CA . ILE A 1 124 ? 12.944 -4.882 -11.844 1.00 88.81 124 ILE A CA 1
ATOM 951 C C . ILE A 1 124 ? 12.118 -6.123 -12.201 1.00 88.81 124 ILE A C 1
ATOM 953 O O . ILE A 1 124 ? 12.062 -7.062 -11.414 1.00 88.81 124 ILE A O 1
ATOM 957 N N . PHE A 1 125 ? 11.484 -6.158 -13.377 1.00 79.81 125 PHE A N 1
ATOM 958 C CA . PHE A 1 125 ? 10.743 -7.334 -13.840 1.00 79.81 125 PHE A CA 1
ATOM 959 C C . PHE A 1 125 ? 11.672 -8.514 -14.150 1.00 79.81 125 PHE A C 1
ATOM 961 O O . PHE A 1 125 ? 11.318 -9.662 -13.891 1.00 79.81 125 PHE A O 1
ATOM 968 N N . LEU A 1 126 ? 12.868 -8.235 -14.676 1.00 83.19 126 LEU A N 1
ATOM 969 C CA . LEU A 1 126 ? 13.853 -9.255 -15.042 1.00 83.19 126 LEU A CA 1
ATOM 970 C C . LEU A 1 126 ? 14.732 -9.702 -13.863 1.00 83.19 126 LEU A C 1
ATOM 972 O O . LEU A 1 126 ? 15.355 -10.759 -13.942 1.00 83.19 126 LEU A O 1
ATOM 976 N N . ASP A 1 127 ? 14.778 -8.932 -12.772 1.00 88.31 127 ASP A N 1
ATOM 977 C CA . ASP A 1 127 ? 15.655 -9.187 -11.629 1.00 88.31 127 ASP A CA 1
ATOM 978 C C . ASP A 1 127 ? 14.906 -9.039 -10.294 1.00 88.31 127 ASP A C 1
ATOM 980 O O . ASP A 1 127 ? 14.673 -7.940 -9.784 1.00 88.31 127 ASP A O 1
ATOM 984 N N . LYS A 1 128 ? 14.575 -10.186 -9.685 1.00 87.06 128 LYS A N 1
ATOM 985 C CA . LYS A 1 128 ? 13.910 -10.250 -8.374 1.00 87.06 128 LYS A CA 1
ATOM 986 C C . LYS A 1 128 ? 14.751 -9.642 -7.247 1.00 87.06 128 LYS A C 1
ATOM 988 O O . LYS A 1 128 ? 14.185 -9.082 -6.312 1.00 87.06 128 LYS A O 1
ATOM 993 N N . THR A 1 129 ? 16.077 -9.732 -7.331 1.00 93.12 129 THR A N 1
ATOM 994 C CA . THR A 1 129 ? 16.985 -9.137 -6.338 1.00 93.12 129 THR A CA 1
ATOM 995 C C . THR A 1 129 ? 16.922 -7.620 -6.430 1.00 93.12 129 THR A C 1
ATOM 997 O O . THR A 1 129 ? 16.870 -6.925 -5.416 1.00 93.12 129 THR A O 1
ATOM 1000 N N . LEU A 1 130 ? 16.884 -7.093 -7.654 1.00 93.75 130 LEU A N 1
ATOM 1001 C CA . LEU A 1 130 ? 16.744 -5.663 -7.894 1.00 93.75 130 LEU A CA 1
ATOM 1002 C C . LEU A 1 130 ? 15.375 -5.140 -7.455 1.00 93.75 130 LEU A C 1
ATOM 1004 O O . LEU A 1 130 ? 15.305 -4.081 -6.835 1.00 93.75 130 LEU A O 1
ATOM 1008 N N . LEU A 1 131 ? 14.303 -5.895 -7.712 1.00 90.25 131 LEU A N 1
ATOM 1009 C CA . LEU A 1 131 ? 12.967 -5.594 -7.195 1.00 90.25 131 LEU A CA 1
ATOM 1010 C C . LEU A 1 131 ? 12.962 -5.508 -5.664 1.00 90.25 131 LEU A C 1
ATOM 1012 O O . LEU A 1 131 ? 12.395 -4.570 -5.108 1.00 90.25 131 LEU A O 1
ATOM 1016 N N . GLN A 1 132 ? 13.617 -6.449 -4.980 1.00 89.88 132 GLN A N 1
ATOM 1017 C CA . GLN A 1 132 ? 13.715 -6.420 -3.522 1.00 89.88 132 GLN A CA 1
ATOM 1018 C C . GLN A 1 132 ? 14.446 -5.164 -3.032 1.00 89.88 132 GLN A C 1
ATOM 1020 O O . GLN A 1 132 ? 13.906 -4.447 -2.193 1.00 89.88 132 GLN A O 1
ATOM 1025 N N . LYS A 1 133 ? 15.616 -4.844 -3.599 1.00 94.81 133 LYS A N 1
ATOM 1026 C CA . LYS A 1 133 ? 16.360 -3.618 -3.256 1.00 94.81 133 LYS A CA 1
ATOM 1027 C C . LYS A 1 133 ? 15.536 -2.358 -3.508 1.00 94.81 133 LYS A C 1
ATOM 1029 O O . LYS A 1 133 ? 15.566 -1.427 -2.713 1.00 94.81 133 LYS A O 1
ATOM 1034 N N . MET A 1 134 ? 14.773 -2.328 -4.599 1.00 94.50 134 MET A N 1
ATOM 1035 C CA . MET A 1 134 ? 13.869 -1.221 -4.894 1.00 94.50 134 MET A CA 1
ATOM 1036 C C . MET A 1 134 ? 12.787 -1.081 -3.814 1.00 94.50 134 MET A C 1
ATOM 1038 O O . MET A 1 134 ? 12.538 0.022 -3.326 1.00 94.50 134 MET A O 1
ATOM 1042 N N . ASN A 1 135 ? 12.179 -2.192 -3.394 1.00 90.81 135 ASN A N 1
ATOM 1043 C CA . ASN A 1 135 ? 11.181 -2.200 -2.325 1.00 90.81 135 ASN A CA 1
ATOM 1044 C C . ASN A 1 135 ? 11.778 -1.760 -0.979 1.00 90.81 135 ASN A C 1
ATOM 1046 O O . ASN A 1 135 ? 11.127 -1.017 -0.250 1.00 90.81 135 ASN A O 1
ATOM 1050 N N . GLU A 1 136 ? 13.020 -2.142 -0.674 1.00 93.25 136 GLU A N 1
ATOM 1051 C CA . GLU A 1 136 ? 13.747 -1.710 0.530 1.00 93.25 136 GLU A CA 1
ATOM 1052 C C . GLU A 1 136 ? 13.982 -0.191 0.574 1.00 93.25 136 GLU A C 1
ATOM 1054 O O . GLU A 1 136 ? 14.058 0.376 1.661 1.00 93.25 136 GLU A O 1
ATOM 1059 N N . LEU A 1 137 ? 14.033 0.488 -0.578 1.00 95.38 137 LEU A N 1
ATOM 1060 C CA . LEU A 1 137 ? 14.083 1.953 -0.642 1.00 95.38 137 LEU A CA 1
ATOM 1061 C C . LEU A 1 137 ? 12.693 2.591 -0.522 1.00 95.38 137 LEU A C 1
ATOM 1063 O O . LEU A 1 137 ? 12.515 3.590 0.174 1.00 95.38 137 LEU A O 1
ATOM 1067 N N . VAL A 1 138 ? 11.699 2.035 -1.219 1.00 94.50 138 VAL A N 1
ATOM 1068 C CA . VAL A 1 138 ? 10.369 2.652 -1.340 1.00 94.50 138 VAL A CA 1
ATOM 1069 C C . VAL A 1 138 ? 9.511 2.421 -0.094 1.00 94.50 138 VAL A C 1
ATOM 1071 O O . VAL A 1 138 ? 8.819 3.339 0.345 1.00 94.50 138 VAL A O 1
ATOM 1074 N N . HIS A 1 139 ? 9.540 1.223 0.496 1.00 91.50 139 HIS A N 1
ATOM 1075 C CA . HIS A 1 139 ? 8.666 0.870 1.620 1.00 91.50 139 HIS A CA 1
ATOM 1076 C C . HIS A 1 139 ? 8.895 1.748 2.862 1.00 91.50 139 HIS A C 1
ATOM 1078 O O . HIS A 1 139 ? 7.896 2.220 3.409 1.00 91.50 139 HIS A O 1
ATOM 1084 N N . PRO A 1 140 ? 10.139 2.040 3.299 1.00 91.94 140 PRO A N 1
ATOM 1085 C CA . PRO A 1 140 ? 10.363 2.941 4.430 1.00 91.94 140 PRO A CA 1
ATOM 1086 C C . PRO A 1 140 ? 9.831 4.355 4.180 1.00 91.94 140 PRO A C 1
ATOM 1088 O O . PRO A 1 140 ? 9.176 4.920 5.052 1.00 91.94 140 PRO A O 1
ATOM 1091 N N . ALA A 1 141 ? 10.031 4.897 2.974 1.00 95.56 141 ALA A N 1
ATOM 1092 C CA . ALA A 1 141 ? 9.538 6.227 2.617 1.00 95.56 141 ALA A CA 1
ATOM 1093 C C . ALA A 1 141 ? 8.000 6.295 2.630 1.00 95.56 141 ALA A C 1
ATOM 1095 O O . ALA A 1 141 ? 7.416 7.251 3.136 1.00 95.56 141 ALA A O 1
ATOM 1096 N N . VAL A 1 142 ? 7.329 5.263 2.106 1.00 94.56 142 VAL A N 1
ATOM 1097 C CA . VAL A 1 142 ? 5.859 5.155 2.151 1.00 94.56 142 VAL A CA 1
ATOM 1098 C C . VAL A 1 142 ? 5.368 4.971 3.584 1.00 94.56 142 VAL A C 1
ATOM 1100 O O . VAL A 1 142 ? 4.349 5.543 3.963 1.00 94.56 142 VAL A O 1
ATOM 1103 N N . PHE A 1 143 ? 6.079 4.193 4.399 1.00 91.31 143 PHE A N 1
ATOM 1104 C CA . PHE A 1 143 ? 5.739 4.019 5.806 1.00 91.31 143 PHE A CA 1
ATOM 1105 C C . PHE A 1 143 ? 5.796 5.355 6.555 1.00 91.31 143 PHE A C 1
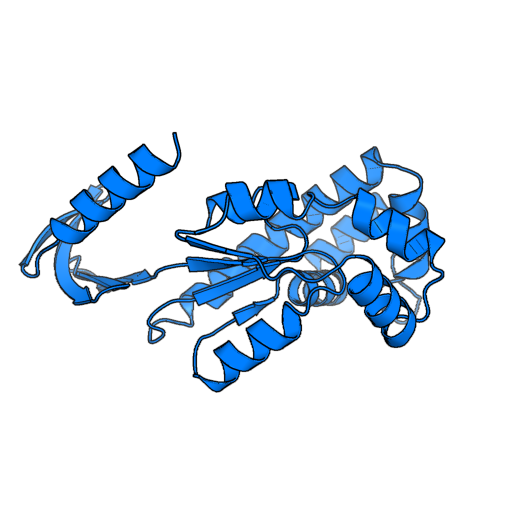ATOM 1107 O O . PHE A 1 143 ? 4.806 5.741 7.176 1.00 91.31 143 PHE A O 1
ATOM 1114 N N . GLU A 1 144 ? 6.887 6.107 6.430 1.00 93.50 144 GLU A N 1
ATOM 1115 C CA . GLU A 1 144 ? 7.028 7.420 7.064 1.00 93.50 144 GLU A CA 1
ATOM 1116 C C . GLU A 1 144 ? 5.960 8.417 6.586 1.00 93.50 144 GLU A C 1
ATOM 1118 O O . GLU A 1 144 ? 5.310 9.084 7.396 1.00 93.50 144 GLU A O 1
ATOM 1123 N N . ASP A 1 145 ? 5.705 8.481 5.277 1.00 96.19 145 ASP A N 1
ATOM 1124 C CA . ASP A 1 145 ? 4.636 9.312 4.715 1.00 96.19 145 ASP A CA 1
ATOM 1125 C C . ASP A 1 145 ? 3.255 8.920 5.260 1.00 96.19 145 ASP A C 1
ATOM 1127 O O . ASP A 1 145 ? 2.444 9.791 5.583 1.00 96.19 145 ASP A O 1
ATOM 1131 N N . SER A 1 146 ? 2.999 7.620 5.427 1.00 93.12 146 SER A N 1
ATOM 1132 C CA . SER A 1 146 ? 1.743 7.112 5.981 1.00 93.12 146 SER A CA 1
ATOM 1133 C C . SER A 1 146 ? 1.555 7.464 7.455 1.00 93.12 146 SER A C 1
ATOM 1135 O O . SER A 1 146 ? 0.447 7.824 7.853 1.00 93.12 146 SER A O 1
ATOM 1137 N N . GLU A 1 147 ? 2.623 7.446 8.254 1.00 89.94 147 GLU A N 1
ATOM 1138 C CA . GLU A 1 147 ? 2.582 7.850 9.662 1.00 89.94 147 GLU A CA 1
ATOM 1139 C C . GLU A 1 147 ? 2.343 9.360 9.792 1.00 89.94 147 GLU A C 1
ATOM 1141 O O . GLU A 1 147 ? 1.495 9.804 10.570 1.00 89.94 147 GLU A O 1
ATOM 1146 N N . ASN A 1 148 ? 3.014 10.158 8.960 1.00 92.50 148 ASN A N 1
ATOM 1147 C CA . ASN A 1 148 ? 2.808 11.604 8.897 1.00 92.50 148 ASN A CA 1
ATOM 1148 C C . ASN A 1 148 ? 1.397 11.976 8.433 1.00 92.50 148 ASN A C 1
ATOM 1150 O O . ASN A 1 148 ? 0.818 12.951 8.918 1.00 92.50 148 ASN A O 1
ATOM 1154 N N . TRP A 1 149 ? 0.839 11.221 7.487 1.00 94.69 149 TRP A N 1
ATOM 1155 C CA . TRP A 1 149 ? -0.544 11.383 7.057 1.00 94.69 149 TRP A CA 1
ATOM 1156 C C . TRP A 1 149 ? -1.522 11.010 8.172 1.00 94.69 149 TRP A C 1
ATOM 1158 O O . TRP A 1 149 ? -2.416 11.806 8.455 1.00 94.69 149 TRP A O 1
ATOM 1168 N N . LYS A 1 150 ? -1.315 9.865 8.838 1.00 89.44 150 LYS A N 1
ATOM 1169 C CA . LYS A 1 150 ? -2.140 9.369 9.953 1.00 89.44 150 LYS A CA 1
ATOM 1170 C C . LYS A 1 150 ? -2.248 10.398 11.070 1.00 89.44 150 LYS A C 1
ATOM 1172 O O . LYS A 1 150 ? -3.348 10.736 11.482 1.00 89.44 150 LYS A O 1
ATOM 1177 N N . ASN A 1 151 ? -1.128 10.991 11.483 1.00 86.94 151 ASN A N 1
ATOM 1178 C CA . ASN A 1 151 ? -1.091 11.980 12.569 1.00 86.94 151 ASN A CA 1
ATOM 1179 C C . ASN A 1 151 ? -1.956 13.235 12.318 1.00 86.94 151 ASN A C 1
ATOM 1181 O O . ASN A 1 151 ? -2.208 14.011 13.246 1.00 86.94 151 ASN A O 1
ATOM 1185 N N . LYS A 1 152 ? -2.400 13.453 11.074 1.00 89.44 152 LYS A N 1
ATOM 1186 C CA . LYS A 1 152 ? -3.293 14.550 10.676 1.00 89.44 152 LYS A CA 1
ATOM 1187 C C . LYS A 1 152 ? -4.777 14.162 10.710 1.00 89.44 152 LYS A C 1
ATOM 1189 O O . LYS A 1 152 ? -5.609 15.050 10.581 1.00 89.44 152 LYS A O 1
ATOM 1194 N N . GLN A 1 153 ? -5.121 12.887 10.902 1.00 89.00 153 GLN A N 1
ATOM 1195 C CA . GLN A 1 153 ? -6.487 12.352 10.793 1.00 89.00 153 GLN A CA 1
ATOM 1196 C C . GLN A 1 153 ? -7.199 12.174 12.147 1.00 89.00 153 GLN A C 1
ATOM 1198 O O . GLN A 1 153 ? -8.006 11.267 12.314 1.00 89.00 153 GLN A O 1
ATOM 1203 N N . LYS A 1 154 ? -6.948 13.077 13.101 1.00 78.25 154 LYS A N 1
ATOM 1204 C CA . LYS A 1 154 ? -7.329 12.926 14.522 1.00 78.25 154 LYS A CA 1
ATOM 1205 C C . LYS A 1 154 ? -8.828 12.803 14.813 1.00 78.25 154 LYS A C 1
ATOM 1207 O O . LYS A 1 154 ? -9.208 12.430 15.919 1.00 78.25 154 LYS A O 1
ATOM 1212 N N . GLU A 1 155 ? -9.667 13.208 13.868 1.00 81.62 155 GLU A N 1
ATOM 1213 C CA . GLU A 1 155 ? -11.127 13.240 14.016 1.00 81.62 155 GLU A CA 1
ATOM 1214 C C . GLU A 1 155 ? -11.807 12.034 13.361 1.00 81.62 155 GLU A C 1
ATOM 1216 O O . GLU A 1 155 ? -13.008 11.823 13.537 1.00 81.62 155 GLU A O 1
ATOM 1221 N N . ALA A 1 156 ? -11.055 11.237 12.600 1.00 83.94 156 ALA A N 1
ATOM 1222 C CA . ALA A 1 156 ? -11.608 10.084 11.922 1.00 83.94 156 ALA A CA 1
ATOM 1223 C C . ALA A 1 156 ? -11.862 8.945 12.921 1.00 83.94 156 ALA A C 1
ATOM 1225 O O . ALA A 1 156 ? -11.011 8.657 13.763 1.00 83.94 156 ALA A O 1
ATOM 1226 N N . PRO A 1 157 ? -13.002 8.240 12.817 1.00 80.62 157 PRO A N 1
ATOM 1227 C CA . PRO A 1 157 ? -13.281 7.104 13.693 1.00 80.62 157 PRO A CA 1
ATOM 1228 C C . PRO A 1 157 ? -12.294 5.950 13.448 1.00 80.62 157 PRO A C 1
ATOM 1230 O O . PRO A 1 157 ? -11.927 5.224 14.367 1.00 80.62 157 PRO A O 1
ATOM 1233 N N . PHE A 1 158 ? -11.852 5.786 12.203 1.00 90.00 158 PHE A N 1
ATOM 1234 C CA . PHE A 1 158 ? -10.823 4.840 11.791 1.00 90.00 158 PHE A CA 1
ATOM 1235 C C . PHE A 1 158 ? -10.210 5.302 10.469 1.00 90.00 158 PHE A C 1
ATOM 1237 O O . PHE A 1 158 ? -10.778 6.143 9.766 1.00 90.00 158 PHE A O 1
ATOM 1244 N N . LEU A 1 159 ? -9.075 4.710 10.113 1.00 93.94 159 LEU A N 1
ATOM 1245 C CA . LEU A 1 159 ? -8.355 4.993 8.877 1.00 93.94 159 LEU A CA 1
ATOM 1246 C C . LEU A 1 159 ? -8.312 3.766 7.987 1.00 93.94 159 LEU A C 1
ATOM 1248 O O . LEU A 1 159 ? -8.248 2.638 8.473 1.00 93.94 159 LEU A O 1
ATOM 1252 N N . LEU A 1 160 ? -8.290 3.986 6.676 1.00 95.88 160 LEU A N 1
ATOM 1253 C CA . LEU A 1 160 ? -8.089 2.916 5.707 1.00 95.88 160 LEU A CA 1
ATOM 1254 C C . LEU A 1 160 ? -6.700 2.995 5.091 1.00 95.88 160 LEU A C 1
ATOM 1256 O O . LEU A 1 160 ? -6.331 4.011 4.507 1.00 95.88 160 LEU A O 1
ATOM 1260 N N . ARG A 1 161 ? -5.953 1.894 5.159 1.00 95.50 161 ARG A N 1
ATOM 1261 C CA . ARG A 1 161 ? -4.709 1.694 4.413 1.00 95.50 161 ARG A CA 1
ATOM 1262 C C . ARG A 1 161 ? -5.009 0.819 3.206 1.00 95.50 161 ARG A C 1
ATOM 1264 O O . ARG A 1 161 ? -5.187 -0.389 3.338 1.00 95.50 161 ARG A O 1
ATOM 1271 N N . GLU A 1 162 ? -5.069 1.425 2.029 1.00 96.06 162 GLU A N 1
ATOM 1272 C CA . GLU A 1 162 ? -5.292 0.708 0.778 1.00 96.06 162 GLU A CA 1
ATOM 1273 C C . GLU A 1 162 ? -3.957 0.308 0.147 1.00 96.06 162 GLU A C 1
ATOM 1275 O O . GLU A 1 162 ? -3.055 1.137 -0.015 1.00 96.06 162 GLU A O 1
ATOM 1280 N N . ALA A 1 163 ? -3.820 -0.981 -0.163 1.00 93.25 163 ALA A N 1
ATOM 1281 C CA . ALA A 1 163 ? -2.660 -1.523 -0.861 1.00 93.25 163 ALA A CA 1
ATOM 1282 C C . ALA A 1 163 ? -3.025 -2.807 -1.618 1.00 93.25 163 ALA A C 1
ATOM 1284 O O . ALA A 1 163 ? -3.638 -3.732 -1.067 1.00 93.25 163 ALA A O 1
ATOM 1285 N N . ALA A 1 164 ? -2.592 -2.904 -2.878 1.00 88.38 164 ALA A N 1
ATOM 1286 C CA . ALA A 1 164 ? -2.757 -4.123 -3.670 1.00 88.38 164 ALA A CA 1
ATOM 1287 C C . ALA A 1 164 ? -1.918 -5.296 -3.148 1.00 88.38 164 ALA A C 1
ATOM 1289 O O . ALA A 1 164 ? -2.334 -6.437 -3.307 1.00 88.38 164 ALA A O 1
ATOM 1290 N N . ILE A 1 165 ? -0.776 -4.999 -2.522 1.00 87.88 165 ILE A N 1
ATOM 1291 C CA . ILE A 1 165 ? 0.189 -5.977 -2.004 1.00 87.88 165 ILE A CA 1
ATOM 1292 C C . ILE A 1 165 ? 0.262 -5.967 -0.465 1.00 87.88 165 ILE A C 1
ATOM 1294 O O . ILE A 1 165 ? 1.340 -6.053 0.127 1.00 87.88 165 ILE A O 1
ATOM 1298 N N . LEU A 1 166 ? -0.878 -5.765 0.208 1.00 92.38 166 LEU A N 1
ATOM 1299 C CA . LEU A 1 166 ? -0.940 -5.573 1.666 1.00 92.38 166 LEU A CA 1
ATOM 1300 C C . LEU A 1 166 ? -0.337 -6.759 2.444 1.00 92.38 166 LEU A C 1
ATOM 1302 O O . LEU A 1 166 ? 0.336 -6.555 3.455 1.00 92.38 166 LEU A O 1
ATOM 1306 N N . PHE A 1 167 ? -0.563 -7.988 1.971 1.00 91.69 167 PHE A N 1
ATOM 1307 C CA . PHE A 1 167 ? -0.051 -9.199 2.615 1.00 91.69 167 PHE A CA 1
ATOM 1308 C C . PHE A 1 167 ? 1.402 -9.474 2.232 1.00 91.69 167 PHE A C 1
ATOM 1310 O O . PHE A 1 167 ? 2.236 -9.743 3.091 1.00 91.69 167 PHE A O 1
ATOM 1317 N N . GLU A 1 168 ? 1.711 -9.342 0.948 1.00 87.94 168 GLU A N 1
ATOM 1318 C CA . GLU A 1 168 ? 3.013 -9.590 0.337 1.00 87.94 168 GLU A CA 1
ATOM 1319 C C . GLU A 1 168 ? 4.086 -8.649 0.890 1.00 87.94 168 GLU A C 1
ATOM 1321 O O . GLU A 1 168 ? 5.228 -9.053 1.081 1.00 87.94 168 GLU A O 1
ATOM 1326 N N . SER A 1 169 ? 3.711 -7.402 1.181 1.00 85.56 169 SER A N 1
ATOM 1327 C CA . SER A 1 169 ? 4.597 -6.405 1.792 1.00 85.56 169 SER A CA 1
ATOM 1328 C C . SER A 1 169 ? 4.729 -6.539 3.312 1.00 85.56 169 SER A C 1
ATOM 1330 O O . SER A 1 169 ? 5.536 -5.831 3.910 1.00 85.56 169 SER A O 1
ATOM 1332 N N . GLY A 1 170 ? 3.925 -7.387 3.961 1.00 87.56 170 GLY A N 1
ATOM 1333 C CA . GLY A 1 170 ? 3.844 -7.463 5.423 1.00 87.56 170 GLY A CA 1
ATOM 1334 C C . GLY A 1 170 ? 3.084 -6.303 6.081 1.00 87.56 170 GLY A C 1
ATOM 1335 O O . GLY A 1 170 ? 2.903 -6.308 7.298 1.00 87.56 170 GLY A O 1
ATOM 1336 N N . ALA A 1 171 ? 2.585 -5.332 5.308 1.00 88.06 171 ALA A N 1
ATOM 1337 C CA . ALA A 1 171 ? 1.880 -4.157 5.826 1.00 88.06 171 ALA A CA 1
ATOM 1338 C C . ALA A 1 171 ? 0.576 -4.499 6.571 1.00 88.06 171 ALA A C 1
ATOM 1340 O O . ALA A 1 171 ? 0.114 -3.711 7.396 1.00 88.06 171 ALA A O 1
ATOM 1341 N N . PHE A 1 172 ? 0.005 -5.685 6.340 1.00 89.69 172 PHE A N 1
ATOM 1342 C CA . PHE A 1 172 ? -1.139 -6.201 7.096 1.00 89.69 172 PHE A CA 1
ATOM 1343 C C . PHE A 1 172 ? -0.885 -6.281 8.613 1.00 89.69 172 PHE A C 1
ATOM 1345 O O . PHE A 1 172 ? -1.828 -6.186 9.391 1.00 89.69 172 PHE A O 1
ATOM 1352 N N . LEU A 1 173 ? 0.375 -6.411 9.049 1.00 88.12 173 LEU A N 1
ATOM 1353 C CA . LEU A 1 173 ? 0.754 -6.432 10.469 1.00 88.12 173 LEU A CA 1
ATOM 1354 C C . LEU A 1 173 ? 0.525 -5.090 11.177 1.00 88.12 173 LEU A C 1
ATOM 1356 O O . LEU A 1 173 ? 0.503 -5.043 12.403 1.00 88.12 173 LEU A O 1
ATOM 1360 N N . LEU A 1 174 ? 0.366 -4.014 10.406 1.00 86.44 174 LEU A N 1
ATOM 1361 C CA . LEU A 1 174 ? 0.089 -2.662 10.888 1.00 86.44 174 LEU A CA 1
ATOM 1362 C C . LEU A 1 174 ? -1.416 -2.351 10.935 1.00 86.44 174 LEU A C 1
ATOM 1364 O O . LEU A 1 174 ? -1.787 -1.205 11.175 1.00 86.44 174 LEU A O 1
ATOM 1368 N N . CYS A 1 175 ? -2.270 -3.330 10.624 1.00 88.75 175 CYS A N 1
ATOM 1369 C CA . CYS A 1 175 ? -3.719 -3.171 10.555 1.00 88.75 175 CYS A CA 1
ATOM 1370 C C . CYS A 1 175 ? -4.398 -3.944 11.695 1.00 88.75 175 CYS A C 1
ATOM 1372 O O . CYS A 1 175 ? -4.001 -5.063 12.020 1.00 88.75 175 CYS A O 1
ATOM 1374 N N . ASP A 1 176 ? -5.456 -3.364 12.256 1.00 87.94 176 ASP A N 1
ATOM 1375 C CA . ASP A 1 176 ? -6.302 -3.970 13.292 1.00 87.94 176 ASP A CA 1
ATOM 1376 C C . ASP A 1 176 ? -7.403 -4.862 12.704 1.00 87.94 176 ASP A C 1
ATOM 1378 O O . ASP A 1 176 ? -7.930 -5.737 13.384 1.00 87.94 176 ASP A O 1
ATOM 1382 N N . ALA A 1 177 ? -7.793 -4.598 11.456 1.00 89.50 177 ALA A N 1
ATOM 1383 C CA . ALA A 1 177 ? -8.726 -5.413 10.687 1.00 89.50 177 ALA A CA 1
ATOM 1384 C C . ALA A 1 177 ? -8.402 -5.320 9.193 1.00 89.50 177 ALA A C 1
ATOM 1386 O O . ALA A 1 177 ? -7.792 -4.342 8.751 1.00 89.50 177 ALA A O 1
ATOM 1387 N N . ILE A 1 178 ? -8.815 -6.305 8.400 1.00 94.00 178 ILE A N 1
ATOM 1388 C CA . ILE A 1 178 ? -8.524 -6.373 6.966 1.00 94.00 178 ILE A CA 1
ATOM 1389 C C . ILE A 1 178 ? -9.797 -6.661 6.176 1.00 94.00 178 ILE A C 1
ATOM 1391 O O . ILE A 1 178 ? -10.440 -7.685 6.359 1.00 94.00 178 ILE A O 1
ATOM 1395 N N . ILE A 1 179 ? -10.095 -5.784 5.220 1.00 96.31 179 ILE A N 1
ATOM 1396 C CA . ILE A 1 179 ? -11.146 -5.945 4.218 1.00 96.31 179 ILE A CA 1
ATOM 1397 C C . ILE A 1 179 ? -10.495 -6.375 2.902 1.00 96.31 179 ILE A C 1
ATOM 1399 O O . ILE A 1 179 ? -9.707 -5.628 2.313 1.00 96.31 179 ILE A O 1
ATOM 1403 N N . SER A 1 180 ? -10.873 -7.548 2.394 1.00 96.50 180 SER A N 1
ATOM 1404 C CA . SER A 1 180 ? -10.486 -8.003 1.055 1.00 96.50 180 SER A CA 1
ATOM 1405 C C . SER A 1 180 ? -11.612 -7.812 0.046 1.00 96.50 180 SER A C 1
ATOM 1407 O O . SER A 1 180 ? -12.674 -8.420 0.148 1.00 96.50 180 SER A O 1
ATOM 1409 N N . VAL A 1 181 ? -11.356 -7.009 -0.985 1.00 96.88 181 VAL A N 1
ATOM 1410 C CA . VAL A 1 181 ? -12.226 -6.881 -2.155 1.00 96.88 181 VAL A CA 1
ATOM 1411 C C . VAL A 1 181 ? -11.882 -7.988 -3.147 1.00 96.88 181 VAL A C 1
ATOM 1413 O O . VAL A 1 181 ? -10.758 -8.063 -3.651 1.00 96.88 181 VAL A O 1
ATOM 1416 N N . VAL A 1 182 ? -12.862 -8.836 -3.443 1.00 95.56 182 VAL A N 1
ATOM 1417 C CA . VAL A 1 182 ? -12.731 -9.975 -4.359 1.00 95.56 182 VAL A CA 1
ATOM 1418 C C . VAL A 1 182 ? -13.669 -9.824 -5.552 1.00 95.56 182 VAL A C 1
ATOM 1420 O O . VAL A 1 182 ? -14.685 -9.133 -5.484 1.00 95.56 182 VAL A O 1
ATOM 1423 N N . ALA A 1 183 ? -13.291 -10.438 -6.666 1.00 95.00 183 ALA A N 1
ATOM 1424 C CA . ALA A 1 183 ? -14.091 -10.535 -7.881 1.00 95.00 183 ALA A CA 1
ATOM 1425 C C . ALA A 1 183 ? -13.553 -11.697 -8.719 1.00 95.00 183 ALA A C 1
ATOM 1427 O O . ALA A 1 183 ? -12.363 -12.005 -8.622 1.00 95.00 183 ALA A O 1
ATOM 1428 N N . ASP A 1 184 ? -14.391 -12.278 -9.577 1.00 96.00 184 ASP A N 1
ATOM 1429 C CA . ASP A 1 184 ? -13.967 -13.368 -10.458 1.00 96.00 184 ASP A CA 1
ATOM 1430 C C . ASP A 1 184 ? -12.743 -12.978 -11.292 1.00 96.00 184 ASP A C 1
ATOM 1432 O O . ASP A 1 184 ? -12.650 -11.862 -11.817 1.00 96.00 184 ASP A O 1
ATOM 1436 N N . GLU A 1 185 ? -11.805 -13.913 -11.438 1.00 94.31 185 GLU A N 1
ATOM 1437 C CA . GLU A 1 185 ? -10.533 -13.671 -12.122 1.00 94.31 185 GLU A CA 1
ATOM 1438 C C . GLU A 1 185 ? -10.739 -13.169 -13.557 1.00 94.31 185 GLU A C 1
ATOM 1440 O O . GLU A 1 185 ? -10.135 -12.173 -13.949 1.00 94.31 185 GLU A O 1
ATOM 1445 N N . ASN A 1 186 ? -11.679 -13.761 -14.299 1.00 95.50 186 ASN A N 1
ATOM 1446 C CA . ASN A 1 186 ? -12.008 -13.335 -15.662 1.00 95.50 186 ASN A CA 1
ATOM 1447 C C . ASN A 1 1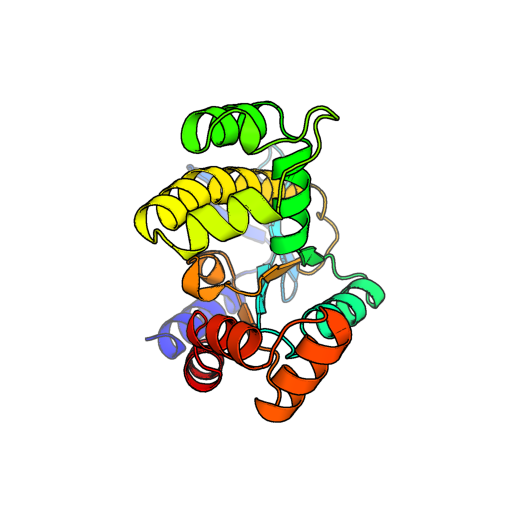86 ? -12.469 -11.868 -15.719 1.00 95.50 186 ASN A C 1
ATOM 1449 O O . ASN A 1 186 ? -12.012 -11.104 -16.569 1.00 95.50 186 ASN A O 1
ATOM 1453 N N . ILE A 1 187 ? -13.306 -11.443 -14.766 1.00 95.88 187 ILE A N 1
ATOM 1454 C CA . ILE A 1 187 ? -13.776 -10.054 -14.665 1.00 95.88 187 ILE A CA 1
ATOM 1455 C C . ILE A 1 187 ? -12.604 -9.123 -14.332 1.00 95.88 187 ILE A C 1
ATOM 1457 O O . ILE A 1 187 ? -12.492 -8.018 -14.869 1.00 95.88 187 ILE A O 1
ATOM 1461 N N . ARG A 1 188 ? -11.710 -9.550 -13.437 1.00 95.88 188 ARG A N 1
ATOM 1462 C CA . ARG A 1 188 ? -10.507 -8.791 -13.069 1.00 95.88 188 ARG A CA 1
ATOM 1463 C C . ARG A 1 188 ? -9.571 -8.616 -14.260 1.00 95.88 188 ARG A C 1
ATOM 1465 O O . ARG A 1 188 ? -9.052 -7.512 -14.450 1.00 95.88 188 ARG A O 1
ATOM 1472 N N . ILE A 1 189 ? -9.380 -9.669 -15.053 1.00 95.50 189 ILE A N 1
ATOM 1473 C CA . ILE A 1 189 ? -8.577 -9.646 -16.277 1.00 95.50 189 ILE A CA 1
ATOM 1474 C C . ILE A 1 189 ? -9.165 -8.635 -17.259 1.00 95.50 189 ILE A C 1
ATOM 1476 O O . ILE A 1 189 ? -8.474 -7.687 -17.632 1.00 95.50 189 ILE A O 1
ATOM 1480 N N . GLU A 1 190 ? -10.451 -8.761 -17.592 1.00 96.06 190 GLU A N 1
ATOM 1481 C CA . GLU A 1 190 ? -11.144 -7.864 -18.527 1.00 96.06 190 GLU A CA 1
ATOM 1482 C C . GLU A 1 190 ? -11.031 -6.392 -18.101 1.00 96.06 190 GLU A C 1
ATOM 1484 O O . GLU A 1 190 ? -10.623 -5.529 -18.884 1.00 96.06 190 GLU A O 1
ATOM 1489 N N . ARG A 1 191 ? -11.318 -6.097 -16.825 1.00 95.50 191 ARG A N 1
ATOM 1490 C CA . ARG A 1 191 ? -11.207 -4.742 -16.261 1.00 95.50 191 ARG A CA 1
ATOM 1491 C C . ARG A 1 191 ? -9.794 -4.185 -16.371 1.00 95.50 191 ARG A C 1
ATOM 1493 O O . ARG A 1 191 ? -9.631 -2.995 -16.635 1.00 95.50 191 ARG A O 1
ATOM 1500 N N . THR A 1 192 ? -8.785 -5.017 -16.131 1.00 93.94 192 THR A N 1
ATOM 1501 C CA . THR A 1 192 ? -7.384 -4.582 -16.135 1.00 93.94 192 THR A CA 1
ATOM 1502 C C . THR A 1 192 ? -6.902 -4.306 -17.553 1.00 93.94 192 THR A C 1
ATOM 1504 O O . THR A 1 192 ? -6.308 -3.255 -17.779 1.00 93.94 192 THR A O 1
ATOM 1507 N N . ILE A 1 193 ? -7.226 -5.179 -18.514 1.00 94.44 193 ILE A N 1
ATOM 1508 C CA . ILE A 1 193 ? -6.930 -4.965 -19.940 1.00 94.44 193 ILE A CA 1
ATOM 1509 C C . ILE A 1 193 ? -7.568 -3.656 -20.413 1.00 94.44 193 ILE A C 1
ATOM 1511 O O . ILE A 1 193 ? -6.884 -2.791 -20.955 1.00 94.44 193 ILE A O 1
ATOM 1515 N N . LYS A 1 194 ? -8.865 -3.461 -20.136 1.00 94.62 194 LYS A N 1
ATOM 1516 C CA . LYS A 1 194 ? -9.606 -2.264 -20.560 1.00 94.62 194 LYS A CA 1
ATOM 1517 C C . LYS A 1 194 ? -9.063 -0.965 -19.956 1.00 94.62 194 LYS A C 1
ATOM 1519 O O . LYS A 1 194 ? -9.129 0.074 -20.603 1.00 94.62 194 LYS A O 1
ATOM 1524 N N . ARG A 1 195 ? -8.575 -1.004 -18.712 1.00 92.31 195 ARG A N 1
ATOM 1525 C CA . ARG A 1 195 ? -8.076 0.178 -17.989 1.00 92.31 195 ARG A CA 1
ATOM 1526 C C . ARG A 1 195 ? -6.631 0.524 -18.345 1.00 92.31 195 ARG A C 1
ATOM 1528 O O . ARG A 1 195 ? -6.333 1.696 -18.538 1.00 92.31 195 ARG A O 1
ATOM 1535 N N . ASP A 1 196 ? -5.756 -0.478 -18.375 1.00 86.75 196 ASP A N 1
ATOM 1536 C CA . ASP A 1 196 ? -4.303 -0.278 -18.435 1.00 86.75 196 ASP A CA 1
ATOM 1537 C C . ASP A 1 196 ? -3.718 -0.537 -19.833 1.00 86.75 196 ASP A C 1
ATOM 1539 O O . ASP A 1 196 ? -2.534 -0.289 -20.043 1.00 86.75 196 ASP A O 1
ATOM 1543 N N . GLY A 1 197 ? -4.511 -1.055 -20.781 1.00 88.62 197 GLY A N 1
ATOM 1544 C CA . GLY A 1 197 ? -4.046 -1.391 -22.132 1.00 88.62 197 GLY A CA 1
ATOM 1545 C C . GLY A 1 197 ? -3.051 -2.557 -22.178 1.00 88.62 197 GLY A C 1
ATOM 1546 O O . GLY A 1 197 ? -2.317 -2.696 -23.151 1.00 88.62 197 GLY A O 1
ATOM 1547 N N . LEU A 1 198 ? -3.000 -3.370 -21.120 1.00 88.12 198 LEU A N 1
ATOM 1548 C CA . LEU A 1 198 ? -2.082 -4.502 -20.991 1.00 88.12 198 LEU A CA 1
ATOM 1549 C C . LEU A 1 198 ? -2.573 -5.721 -21.772 1.00 88.12 198 LEU A C 1
ATOM 1551 O O . LEU A 1 198 ? -3.775 -5.931 -21.943 1.00 88.12 198 LEU A O 1
ATOM 1555 N N . THR A 1 199 ? -1.642 -6.581 -22.164 1.00 91.62 199 THR A N 1
ATOM 1556 C CA . THR A 1 199 ? -1.950 -7.911 -22.692 1.00 91.62 199 THR A CA 1
ATOM 1557 C C . THR A 1 199 ? -2.468 -8.834 -21.587 1.00 91.62 199 THR A C 1
ATOM 1559 O O . THR A 1 199 ? -2.136 -8.688 -20.408 1.00 91.62 199 THR A O 1
ATOM 1562 N N . GLN A 1 200 ? -3.245 -9.852 -21.963 1.00 93.06 200 GLN A N 1
ATOM 1563 C CA . GLN A 1 200 ? -3.724 -10.865 -21.017 1.00 93.06 200 GLN A CA 1
ATOM 1564 C C . GLN A 1 200 ? -2.574 -11.545 -20.254 1.00 93.06 200 GLN A C 1
ATOM 1566 O O . GLN A 1 200 ? -2.694 -11.783 -19.055 1.00 93.06 200 GLN A O 1
ATOM 1571 N N . ILE A 1 201 ? -1.446 -11.802 -20.924 1.00 91.69 201 ILE A N 1
ATOM 1572 C CA . ILE A 1 201 ? -0.257 -12.420 -20.320 1.00 91.69 201 ILE A CA 1
ATOM 1573 C C . ILE A 1 201 ? 0.337 -11.512 -19.235 1.00 91.69 201 ILE A C 1
ATOM 1575 O O . ILE A 1 201 ? 0.634 -11.977 -18.135 1.00 91.69 201 ILE A O 1
ATOM 1579 N N . GLU A 1 202 ? 0.474 -10.210 -19.497 1.00 88.06 202 GLU A N 1
ATOM 1580 C CA . GLU A 1 202 ? 0.969 -9.253 -18.498 1.00 88.06 202 GLU A CA 1
ATOM 1581 C C . GLU A 1 202 ? 0.038 -9.154 -17.288 1.00 88.06 202 GLU A C 1
ATOM 1583 O O . GLU A 1 202 ? 0.508 -9.086 -16.150 1.00 88.06 202 GLU A O 1
ATOM 1588 N N . VAL A 1 203 ? -1.279 -9.175 -17.512 1.00 92.06 203 VAL A N 1
ATOM 1589 C CA . VAL A 1 203 ? -2.258 -9.177 -16.420 1.00 92.06 203 VAL A CA 1
ATOM 1590 C C . VAL A 1 203 ? -2.155 -10.459 -15.598 1.00 92.06 203 VAL A C 1
ATOM 1592 O O . VAL A 1 203 ? -2.092 -10.377 -14.371 1.00 92.06 203 VAL A O 1
ATOM 1595 N N . GLN A 1 204 ? -2.054 -11.624 -16.242 1.00 92.12 204 GLN A N 1
ATOM 1596 C CA . GLN A 1 204 ? -1.901 -12.900 -15.542 1.00 92.12 204 GLN A CA 1
ATOM 1597 C C . GLN A 1 204 ? -0.611 -12.941 -14.719 1.00 92.12 204 GLN A C 1
ATOM 1599 O O . GLN A 1 204 ? -0.630 -13.349 -13.560 1.00 92.12 204 GLN A O 1
ATOM 1604 N N . ASN A 1 205 ? 0.500 -12.441 -15.264 1.00 88.94 205 ASN A N 1
ATOM 1605 C CA . ASN A 1 205 ? 1.763 -12.345 -14.531 1.00 88.94 205 ASN A CA 1
ATOM 1606 C C . ASN A 1 205 ? 1.626 -11.486 -13.267 1.00 88.94 205 ASN A C 1
ATOM 1608 O O . ASN A 1 205 ? 2.187 -11.822 -12.225 1.00 88.94 205 ASN A O 1
ATOM 1612 N N . ARG A 1 206 ? 0.851 -10.395 -13.321 1.00 89.25 206 ARG A N 1
ATOM 1613 C CA . ARG A 1 206 ? 0.568 -9.566 -12.137 1.00 89.25 206 ARG A CA 1
ATOM 1614 C C . ARG A 1 206 ? -0.311 -10.286 -11.121 1.00 89.25 206 ARG A C 1
ATOM 1616 O O . ARG A 1 206 ? -0.052 -10.155 -9.931 1.00 89.25 206 ARG A O 1
ATOM 1623 N N . ILE A 1 207 ? -1.317 -11.036 -11.572 1.00 91.38 207 ILE A N 1
ATOM 1624 C CA . ILE A 1 207 ? -2.169 -11.856 -10.694 1.00 91.38 207 ILE A CA 1
ATOM 1625 C C . ILE A 1 207 ? -1.325 -12.915 -9.978 1.00 91.38 207 ILE A C 1
ATOM 1627 O O . ILE A 1 207 ? -1.430 -13.048 -8.764 1.00 91.38 207 ILE A O 1
ATOM 1631 N N . ASN A 1 208 ? -0.436 -13.596 -10.702 1.00 90.31 208 ASN A N 1
ATOM 1632 C CA . ASN A 1 208 ? 0.417 -14.660 -10.163 1.00 90.31 208 ASN A CA 1
ATOM 1633 C C . ASN A 1 208 ? 1.466 -14.158 -9.155 1.00 90.31 208 ASN A C 1
ATOM 1635 O O . ASN A 1 208 ? 1.970 -14.939 -8.354 1.00 90.31 208 ASN A O 1
ATOM 1639 N N . ASN A 1 209 ? 1.797 -12.864 -9.186 1.00 86.56 209 ASN A N 1
ATOM 1640 C CA . ASN A 1 209 ? 2.691 -12.223 -8.217 1.00 86.56 209 ASN A CA 1
ATOM 1641 C C . ASN A 1 209 ? 1.962 -11.720 -6.958 1.00 86.56 209 ASN A C 1
ATOM 1643 O O . ASN A 1 209 ? 2.591 -11.101 -6.100 1.00 86.56 209 ASN A O 1
ATOM 1647 N N . GLN A 1 210 ? 0.653 -11.953 -6.851 1.00 90.25 210 GLN A N 1
ATOM 1648 C CA . GLN A 1 210 ? -0.164 -11.602 -5.695 1.00 90.25 210 GLN A CA 1
ATOM 1649 C C . GLN A 1 210 ? -0.650 -12.868 -4.990 1.00 90.25 210 GLN A C 1
ATOM 1651 O O . GLN A 1 210 ? -0.776 -13.936 -5.588 1.00 90.25 210 GLN A O 1
ATOM 1656 N N . TRP A 1 211 ? -0.982 -12.745 -3.711 1.00 93.31 211 TRP A N 1
ATOM 1657 C CA . TRP A 1 211 ? -1.716 -13.765 -2.978 1.00 93.31 211 TRP A CA 1
ATOM 1658 C C . TRP A 1 211 ? -3.024 -14.078 -3.694 1.00 93.31 211 TRP A C 1
ATOM 1660 O O . TRP A 1 211 ? -3.670 -13.188 -4.253 1.00 93.31 211 TRP A O 1
ATOM 1670 N N . THR A 1 212 ? -3.443 -15.336 -3.637 1.00 94.31 212 THR A N 1
ATOM 1671 C CA . THR A 1 212 ? -4.735 -15.781 -4.167 1.00 94.31 212 THR A CA 1
ATOM 1672 C C . THR A 1 212 ? -5.893 -15.205 -3.350 1.00 94.31 212 THR A C 1
ATOM 1674 O O . THR A 1 212 ? -5.730 -14.806 -2.193 1.00 94.31 212 THR A O 1
ATOM 1677 N N . ASP A 1 213 ? -7.091 -15.173 -3.937 1.00 92.56 213 ASP A N 1
ATOM 1678 C CA . ASP A 1 213 ? -8.291 -14.709 -3.232 1.00 92.56 213 ASP A CA 1
ATOM 1679 C C . ASP A 1 213 ? -8.575 -15.577 -1.999 1.00 92.56 213 ASP A C 1
ATOM 1681 O O . ASP A 1 213 ? -8.853 -15.032 -0.936 1.00 92.56 213 ASP A O 1
ATOM 1685 N N . SER A 1 214 ? -8.388 -16.898 -2.092 1.00 93.88 214 SER A N 1
ATOM 1686 C CA . SER A 1 214 ? -8.535 -17.816 -0.956 1.00 93.88 214 SER A CA 1
ATOM 1687 C C . SER A 1 214 ? -7.594 -17.477 0.202 1.00 93.88 214 SER A C 1
ATOM 1689 O O . SER A 1 214 ? -8.045 -17.391 1.341 1.00 93.88 214 SER A O 1
ATOM 1691 N N . GLN A 1 215 ? -6.311 -17.217 -0.078 1.00 93.62 215 GLN A N 1
ATOM 1692 C CA . GLN A 1 215 ? -5.350 -16.815 0.957 1.00 93.62 215 GLN A CA 1
ATOM 1693 C C . GLN A 1 215 ? -5.731 -15.476 1.599 1.00 93.62 215 GLN A C 1
ATOM 1695 O O . GLN A 1 215 ? -5.636 -15.325 2.815 1.00 93.62 215 GLN A O 1
ATOM 1700 N N . ARG A 1 216 ? -6.176 -14.501 0.794 1.00 93.44 216 ARG A N 1
ATOM 1701 C CA . ARG A 1 216 ? -6.608 -13.192 1.304 1.00 93.44 216 ARG A CA 1
ATOM 1702 C C . ARG A 1 216 ? -7.855 -13.312 2.176 1.00 93.44 216 ARG A C 1
ATOM 1704 O O . ARG A 1 216 ? -7.864 -12.748 3.265 1.00 93.44 216 ARG A O 1
ATOM 1711 N N . ILE A 1 217 ? -8.862 -14.074 1.743 1.00 92.44 217 ILE A N 1
ATOM 1712 C CA . ILE A 1 217 ? -10.099 -14.319 2.502 1.00 92.44 217 ILE A CA 1
ATOM 1713 C C . ILE A 1 217 ? -9.785 -14.981 3.845 1.00 92.44 217 ILE A C 1
ATOM 1715 O O . ILE A 1 217 ? -10.267 -14.514 4.868 1.00 92.44 217 ILE A O 1
ATOM 1719 N N . GLU A 1 218 ? -8.935 -16.013 3.868 1.00 92.81 218 GLU A N 1
ATOM 1720 C CA . GLU A 1 218 ? -8.564 -16.713 5.108 1.00 92.81 218 GLU A CA 1
ATOM 1721 C C . GLU A 1 218 ? -7.928 -15.777 6.152 1.00 92.81 218 GLU A C 1
ATOM 1723 O O . GLU A 1 218 ? -8.023 -16.016 7.355 1.00 92.81 218 GLU A O 1
ATOM 1728 N N . LYS A 1 219 ? -7.253 -14.716 5.695 1.00 89.88 219 LYS A N 1
ATOM 1729 C CA . LYS A 1 219 ? -6.567 -13.741 6.552 1.00 89.88 219 LYS A CA 1
ATOM 1730 C C . LYS A 1 219 ? -7.323 -12.427 6.745 1.00 89.88 219 LYS A C 1
ATOM 1732 O O . LYS A 1 219 ? -6.767 -11.547 7.397 1.00 89.88 219 LYS A O 1
ATOM 1737 N N . SER A 1 220 ? -8.525 -12.295 6.193 1.00 91.00 220 SER A N 1
ATOM 1738 C CA . SER A 1 220 ? -9.370 -11.104 6.337 1.00 91.00 220 SER A CA 1
ATOM 1739 C C . SER A 1 220 ? -10.419 -11.284 7.433 1.00 91.00 220 SER A C 1
ATOM 1741 O O . SER A 1 220 ? -10.677 -12.410 7.864 1.00 91.00 220 SER A O 1
ATOM 1743 N N . ASP A 1 221 ? -10.999 -10.171 7.876 1.00 91.31 221 ASP A N 1
ATOM 1744 C CA . ASP A 1 221 ? -12.074 -10.095 8.875 1.00 91.31 221 ASP A CA 1
ATOM 1745 C C . ASP A 1 221 ? -13.444 -9.903 8.205 1.00 91.31 221 ASP A C 1
ATOM 1747 O O . ASP A 1 221 ? -14.430 -10.466 8.734 1.00 91.31 221 ASP A O 1
#

InterPro domains:
  IPR001977 Dephospho-CoA kinase [MF_00376] (52-221)
  IPR001977 Dephospho-CoA kinase [PF01121] (54-221)
  IPR001977 Dephospho-CoA kinase [PS51219] (54-221)
  IPR001977 Dephospho-CoA kinase [TIGR00152] (54-221)
  IPR003849 Preprotein translocase YajC [PF02699] (1-53)
  IPR003849 Preprotein translocase YajC [SM01323] (1-58)
  IPR003849 Preprotein translocase YajC [TIGR00739] (1-53)
  IPR027417 P-loop containing nucleoside triphosphate hydrolase [G3DSA:3.40.50.300] (50-221)
  IPR027417 P-loop containing nucleoside triphosphate hydrolase [SSF52540] (53-221)

Organism: NCBI:txid69355

Sequence (221 aa):
PQTKKQKEEKKFQDSLKQGQKVVTTSGIHGRITQVNDVTVVVDTGTGKITFEKIIGLTGGIGSGKSTAAKIFNQKGIPVYNSDDRAKYLMQHSPELKKSIQSLLGVEAYQENGELNRSFISNKIFLDKTLLQKMNELVHPAVFEDSENWKNKQKEAPFLLREAAILFESGAFLLCDAIISVVADENIRIERTIKRDGLTQIEVQNRINNQWTDSQRIEKSD

pLDDT: mean 87.12, std 11.92, range [38.5, 97.62]

Secondary structure (DSSP, 8-state):
-HHHHHHHHHHHHTT--TT-EEE-TT--EEEEEEEETTEEEEE-SS-EEEEEEEEEEE--TTS-HHHHHHHHHHTT--EEEHHHHHHHHHHH-HHHHHHHHHHH-GGGB-TTS-B-HHHHHHHHHH-HHHHHHHHHHHHHHHHHHHHHHHTT-TT-SEEEEE-TTTTTTSGGGG-SEEEEP---HHHHHHHHHHHH---HHHHHHHHHTS--HHHHHHT--

Foldseek 3Di:
DVVVVVVVVVVVLVVDDFQDWDQDPVRQIWGFNDRDPAWTWTGRVVGIDIDGAEEEQEEAFLLCSVVVQVVCVVVVAAEDELVVVLQVCCQPPPVLVVQCCVLQNPCCADPVSHGPCVSLCVVCVVPVVSVVSNCVSRVVVSVVVVVVVVVVSRPHNHHYYYDHACVVNVVCVVHPFYDYRYDDPVSSLVSCCVPPVDDSVVSVVRRVVHDDPVVRVVRGD